Protein AF-A0A7S4PMC1-F1 (afdb_monomer_lite)

Structure (mmCIF, N/CA/C/O backbone):
data_AF-A0A7S4PMC1-F1
#
_entry.id   AF-A0A7S4PMC1-F1
#
loop_
_atom_site.group_PDB
_atom_site.id
_atom_site.type_symbol
_atom_site.label_atom_id
_atom_site.label_alt_id
_atom_site.label_comp_id
_atom_site.label_asym_id
_atom_site.label_entity_id
_atom_site.label_seq_id
_atom_site.pdbx_PDB_ins_code
_atom_site.Cartn_x
_atom_site.Cartn_y
_atom_site.Cartn_z
_atom_site.occupancy
_atom_site.B_iso_or_equiv
_atom_site.auth_seq_id
_atom_site.auth_comp_id
_atom_site.auth_asym_id
_atom_site.auth_atom_id
_atom_site.pdbx_PDB_model_num
ATOM 1 N N . GLY A 1 1 ? -31.464 25.489 -9.686 1.00 50.94 1 GLY A N 1
ATOM 2 C CA . GLY A 1 1 ? -31.123 24.902 -10.998 1.00 50.94 1 GLY A CA 1
ATOM 3 C C . GLY A 1 1 ? -29.625 24.894 -11.245 1.00 50.94 1 GLY A C 1
ATOM 4 O O . GLY A 1 1 ? -29.015 23.840 -11.166 1.00 50.94 1 GLY A O 1
ATOM 5 N N . GLN A 1 2 ? -29.020 26.066 -11.464 1.00 49.88 2 GLN A N 1
ATOM 6 C CA . GLN A 1 2 ? -27.651 26.201 -11.993 1.00 49.88 2 GLN A CA 1
ATOM 7 C C . GLN A 1 2 ? -26.502 25.795 -11.045 1.00 49.88 2 GLN A C 1
ATOM 9 O O . GLN A 1 2 ? -25.446 25.379 -11.514 1.00 49.88 2 GLN A O 1
ATOM 14 N N . SER A 1 3 ? -26.669 25.874 -9.720 1.00 58.41 3 SER A N 1
ATOM 15 C CA . SER A 1 3 ? -25.622 25.470 -8.760 1.00 58.41 3 SER A CA 1
ATOM 16 C C . SER A 1 3 ? -25.393 23.953 -8.721 1.00 58.41 3 SER A C 1
ATOM 18 O O . SER A 1 3 ? -24.264 23.499 -8.554 1.00 58.41 3 SER A O 1
ATOM 20 N N . ASN A 1 4 ? -26.451 23.165 -8.935 1.00 63.12 4 ASN A N 1
ATOM 21 C CA . ASN A 1 4 ? -26.390 21.703 -8.932 1.00 63.12 4 ASN A CA 1
ATOM 22 C C . ASN A 1 4 ? -25.740 21.158 -10.219 1.00 63.12 4 ASN A C 1
ATOM 24 O O . ASN A 1 4 ? -24.982 20.194 -10.173 1.00 63.12 4 ASN A O 1
ATOM 28 N N . GLU A 1 5 ? -25.960 21.810 -11.365 1.00 70.50 5 GLU A N 1
ATOM 29 C CA . GLU A 1 5 ? -25.292 21.451 -12.626 1.00 70.50 5 GLU A CA 1
ATOM 30 C C . GLU A 1 5 ? -23.799 21.781 -12.617 1.00 70.50 5 GLU A C 1
ATOM 32 O O . GLU A 1 5 ? -22.990 20.939 -13.005 1.00 70.50 5 GLU A O 1
ATOM 37 N N . LYS A 1 6 ? -23.408 22.948 -12.085 1.00 71.81 6 LYS A N 1
ATOM 38 C CA . LYS A 1 6 ? -21.988 23.298 -11.906 1.00 71.81 6 LYS A CA 1
ATOM 39 C C . LYS A 1 6 ? -21.274 22.325 -10.964 1.00 71.81 6 LYS A C 1
ATOM 41 O O . LYS A 1 6 ? -20.151 21.920 -11.247 1.00 71.81 6 LYS A O 1
ATOM 46 N N . GLY A 1 7 ? -21.938 21.888 -9.890 1.00 70.44 7 GLY A N 1
ATOM 47 C CA . GLY A 1 7 ? -21.408 20.864 -8.985 1.00 70.44 7 GLY A CA 1
ATOM 48 C C . GLY A 1 7 ? -21.233 19.494 -9.652 1.00 70.44 7 GLY A C 1
ATOM 49 O O . GLY A 1 7 ? -20.218 18.832 -9.438 1.00 70.44 7 GLY A O 1
ATOM 50 N N . LYS A 1 8 ? -22.183 19.077 -10.500 1.00 75.69 8 LYS A N 1
ATOM 51 C CA . LYS A 1 8 ? -22.068 17.841 -11.296 1.00 75.69 8 LYS A CA 1
ATOM 52 C C . LYS A 1 8 ? -20.938 17.925 -12.325 1.00 75.69 8 LYS A C 1
ATOM 54 O O . LYS A 1 8 ? -20.161 16.983 -12.437 1.00 75.69 8 LYS A O 1
ATOM 59 N N . MET A 1 9 ? -20.807 19.056 -13.016 1.00 80.88 9 MET A N 1
ATOM 60 C CA . MET A 1 9 ? -19.743 19.296 -13.995 1.00 80.88 9 MET A CA 1
ATOM 61 C C . MET A 1 9 ? -18.358 19.331 -13.338 1.00 80.88 9 MET A C 1
ATOM 63 O O . MET A 1 9 ? -17.429 18.712 -13.844 1.00 80.88 9 MET A O 1
ATOM 67 N N . PHE A 1 10 ? -18.222 19.978 -12.176 1.00 77.38 10 PHE A N 1
ATOM 68 C CA . PHE A 1 10 ? -16.971 19.986 -11.416 1.00 77.38 10 PHE A CA 1
ATOM 69 C C . PHE A 1 10 ? -16.575 18.581 -10.954 1.00 77.38 10 PHE A C 1
ATOM 71 O O . PHE A 1 10 ? -15.425 18.185 -11.123 1.00 77.38 10 PHE A O 1
ATOM 78 N N . LYS A 1 11 ? -17.530 17.792 -10.440 1.00 73.56 11 LYS A N 1
ATOM 79 C CA . LYS A 1 11 ? -17.282 16.386 -10.086 1.00 73.56 11 LYS A CA 1
ATOM 80 C C . LYS A 1 11 ? -16.853 15.559 -11.296 1.00 73.56 11 LYS A C 1
ATOM 82 O O . LYS A 1 11 ? -15.926 14.774 -11.161 1.00 73.56 11 LYS A O 1
ATOM 87 N N . ALA A 1 12 ? -17.483 15.752 -12.454 1.00 76.12 12 ALA A N 1
ATOM 88 C CA . ALA A 1 12 ? -17.119 15.058 -13.688 1.00 76.12 12 ALA A CA 1
ATOM 89 C C . ALA A 1 12 ? -15.715 15.444 -14.183 1.00 76.12 12 ALA A C 1
ATOM 91 O O . ALA A 1 12 ? -14.932 14.570 -14.536 1.00 76.12 12 ALA A O 1
ATOM 92 N N . LEU A 1 13 ? -15.359 16.731 -14.153 1.00 79.94 13 LEU A N 1
ATOM 93 C CA . LEU A 1 13 ? -14.017 17.195 -14.516 1.00 79.94 13 LEU A CA 1
ATOM 94 C C . LEU A 1 13 ? -12.952 16.675 -13.550 1.00 79.94 13 LEU A C 1
ATOM 96 O O . LEU A 1 13 ? -11.892 16.235 -13.991 1.00 79.94 13 LEU A O 1
ATOM 100 N N . LEU A 1 14 ? -13.243 16.690 -12.247 1.00 72.50 14 LEU A N 1
ATOM 101 C CA . LEU A 1 14 ? -12.344 16.153 -11.235 1.00 72.50 14 LEU A CA 1
ATOM 102 C C . LEU A 1 14 ? -12.155 14.649 -11.437 1.00 72.50 14 LEU A C 1
ATOM 104 O O . LEU A 1 14 ? -11.019 14.205 -11.508 1.00 72.50 14 LEU A O 1
ATOM 108 N N . LEU A 1 15 ? -13.239 13.892 -11.622 1.00 72.00 15 LEU A N 1
ATOM 109 C CA . LEU A 1 15 ? -13.203 12.465 -11.955 1.00 72.00 15 LEU A CA 1
ATOM 110 C C . LEU A 1 15 ? -12.360 12.191 -13.202 1.00 72.00 15 LEU A C 1
ATOM 112 O O . LEU A 1 15 ? -11.436 11.389 -13.130 1.00 72.00 15 LEU A O 1
ATOM 116 N N . ASN A 1 16 ? -12.621 12.897 -14.304 1.00 75.00 16 ASN A N 1
ATOM 117 C CA . ASN A 1 16 ? -11.886 12.729 -15.558 1.00 75.00 16 ASN A CA 1
ATOM 118 C C . ASN A 1 16 ? -10.397 13.039 -15.388 1.00 75.00 16 ASN A C 1
ATOM 120 O O . ASN A 1 16 ? -9.554 12.312 -15.903 1.00 75.00 16 ASN A O 1
ATOM 124 N N . LYS A 1 17 ? -10.056 14.092 -14.635 1.00 73.50 17 LYS A N 1
ATOM 125 C CA . LYS A 1 17 ? -8.658 14.430 -14.358 1.00 73.50 17 LYS A CA 1
ATOM 126 C C . LYS A 1 17 ? -8.001 13.384 -13.459 1.00 73.50 17 LYS A C 1
ATOM 128 O O . LYS A 1 17 ? -6.893 12.964 -13.754 1.00 73.50 17 LYS A O 1
ATOM 133 N N . CYS A 1 18 ? -8.683 12.922 -12.412 1.00 68.25 18 CYS A N 1
ATOM 134 C CA . CYS A 1 18 ? -8.171 11.874 -11.526 1.00 68.25 18 CYS A CA 1
ATOM 135 C C . CYS A 1 18 ? -7.976 10.548 -12.270 1.00 68.25 18 CYS A C 1
ATOM 137 O O . CYS A 1 18 ? -7.002 9.845 -12.023 1.00 68.25 18 CYS A O 1
ATOM 139 N N . GLN A 1 19 ? -8.879 10.228 -13.198 1.00 66.94 19 GLN A N 1
ATOM 140 C CA . GLN A 1 19 ? -8.776 9.053 -14.049 1.00 66.94 19 GLN A CA 1
ATOM 141 C C . GLN A 1 19 ? -7.613 9.174 -15.041 1.00 66.94 19 GLN A C 1
ATOM 143 O O . GLN A 1 19 ? -6.814 8.250 -15.130 1.00 66.94 19 GLN A O 1
ATOM 148 N N . ALA A 1 20 ? -7.446 10.323 -15.701 1.00 69.69 20 ALA A N 1
ATOM 149 C CA . ALA A 1 20 ? -6.312 10.563 -16.594 1.00 69.69 20 ALA A CA 1
ATOM 150 C C . ALA A 1 20 ? -4.960 10.499 -15.858 1.00 69.69 20 ALA A C 1
ATOM 152 O O . ALA A 1 20 ? -4.000 9.935 -16.375 1.00 69.69 20 ALA A O 1
ATOM 153 N N . GLU A 1 21 ? -4.875 11.035 -14.635 1.00 66.62 21 GLU A N 1
ATOM 154 C CA . GLU A 1 21 ? -3.666 10.922 -13.803 1.00 66.62 21 GLU A CA 1
ATOM 155 C C . GLU A 1 21 ? -3.412 9.470 -13.357 1.00 66.62 21 GLU A C 1
ATOM 157 O O . GLU A 1 21 ? -2.265 9.022 -13.330 1.00 66.62 21 GLU A O 1
ATOM 162 N N . PHE A 1 22 ? -4.463 8.700 -13.053 1.00 65.94 22 PHE A N 1
ATOM 163 C CA . PHE A 1 22 ? -4.342 7.271 -12.746 1.00 65.94 22 PHE A CA 1
ATOM 164 C C . PHE A 1 22 ? -3.846 6.464 -13.954 1.00 65.94 22 PHE A C 1
ATOM 166 O O . PHE A 1 22 ? -2.910 5.679 -13.824 1.00 65.94 22 PHE A O 1
ATOM 173 N N . GLU A 1 23 ? -4.414 6.695 -15.135 1.00 65.19 23 GLU A N 1
ATOM 174 C CA . GLU A 1 23 ? -3.973 6.066 -16.384 1.00 65.19 23 GLU A CA 1
ATOM 175 C C . GLU A 1 23 ? -2.534 6.485 -16.731 1.00 65.19 23 GLU A C 1
ATOM 177 O O . GLU A 1 23 ? -1.718 5.644 -17.095 1.00 65.19 23 GLU A O 1
ATOM 182 N N . SER A 1 24 ? -2.151 7.742 -16.480 1.00 61.44 24 SER A N 1
ATOM 183 C CA . SER A 1 24 ? -0.760 8.195 -16.622 1.00 61.44 24 SER A CA 1
ATOM 184 C C . SER A 1 24 ? 0.200 7.544 -15.616 1.00 61.44 24 SER A C 1
ATOM 186 O O . SER A 1 24 ? 1.377 7.386 -15.930 1.00 61.44 24 SER A O 1
ATOM 188 N N . THR A 1 25 ? -0.275 7.159 -14.429 1.00 57.47 25 THR A N 1
ATOM 189 C CA . THR A 1 25 ? 0.472 6.368 -13.421 1.00 57.47 25 THR A CA 1
ATOM 190 C C . THR A 1 25 ? 0.614 4.905 -13.873 1.00 57.47 25 THR A C 1
ATOM 192 O O . THR A 1 25 ? 1.393 4.133 -13.307 1.00 57.47 25 THR A O 1
ATOM 195 N N . SER A 1 26 ? -0.135 4.491 -14.902 1.00 60.84 26 SER A N 1
ATOM 196 C CA . SER A 1 26 ? 0.026 3.196 -15.562 1.00 60.84 26 SER A CA 1
ATOM 197 C C . SER A 1 26 ? 1.196 3.155 -16.542 1.00 60.84 26 SER A C 1
ATOM 199 O O . SER A 1 26 ? 1.680 2.061 -16.801 1.00 60.84 26 SER A O 1
ATOM 201 N N . ASN A 1 27 ? 1.677 4.303 -17.032 1.00 69.38 27 ASN A N 1
ATOM 202 C CA . ASN A 1 27 ? 2.761 4.377 -18.015 1.00 69.38 27 ASN A CA 1
ATOM 203 C C . ASN A 1 27 ? 4.123 4.197 -17.342 1.00 69.38 27 ASN A C 1
ATOM 205 O O . ASN A 1 27 ? 4.863 5.160 -17.131 1.00 69.38 27 ASN A O 1
ATOM 209 N N . ASN A 1 28 ? 4.435 2.958 -16.977 1.00 78.12 28 ASN A N 1
ATOM 210 C CA . ASN A 1 28 ? 5.770 2.582 -16.551 1.00 78.12 28 ASN A CA 1
ATOM 211 C C . ASN A 1 28 ? 6.742 2.846 -17.713 1.00 78.12 28 ASN A C 1
ATOM 213 O O . ASN A 1 28 ? 6.484 2.380 -18.824 1.00 78.12 28 ASN A O 1
ATOM 217 N N . PRO A 1 29 ? 7.841 3.593 -17.509 1.00 79.81 29 PRO A N 1
ATOM 218 C CA . PRO A 1 29 ? 8.816 3.831 -18.569 1.00 79.81 29 PRO A CA 1
ATOM 219 C C . PRO A 1 29 ? 9.383 2.519 -19.130 1.00 79.81 29 PRO A C 1
ATOM 221 O O . PRO A 1 29 ? 9.678 2.462 -20.316 1.00 79.81 29 PRO A O 1
ATOM 224 N N . LYS A 1 30 ? 9.413 1.447 -18.324 1.00 81.38 30 LYS A N 1
ATOM 225 C CA . LYS A 1 30 ? 9.842 0.098 -18.735 1.00 81.38 30 LYS A CA 1
ATOM 226 C C . LYS A 1 30 ? 8.914 -0.569 -19.753 1.00 81.38 30 LYS A C 1
ATOM 228 O O . LYS A 1 30 ? 9.341 -1.487 -20.441 1.00 81.38 30 LYS A O 1
ATOM 233 N N . ASP A 1 31 ? 7.673 -0.099 -19.865 1.00 80.69 31 ASP A N 1
ATOM 234 C CA . ASP A 1 31 ? 6.697 -0.615 -20.830 1.00 80.69 31 ASP A CA 1
ATOM 235 C C . ASP A 1 31 ? 6.797 0.127 -22.178 1.00 80.69 31 ASP A C 1
ATOM 237 O O . ASP A 1 31 ? 6.105 -0.221 -23.138 1.00 80.69 31 ASP A O 1
ATOM 241 N N . GLN A 1 32 ? 7.627 1.176 -22.271 1.00 82.25 32 GLN A N 1
ATOM 242 C CA . GLN A 1 32 ? 7.806 1.922 -23.512 1.00 82.25 32 GLN A CA 1
ATOM 243 C C . GLN A 1 32 ? 8.688 1.136 -24.493 1.00 82.25 32 GLN A C 1
ATOM 245 O O . GLN A 1 32 ? 9.703 0.565 -24.094 1.00 82.25 32 GLN A O 1
ATOM 250 N N . PRO A 1 33 ? 8.351 1.127 -25.796 1.00 83.81 33 PRO A N 1
ATOM 251 C CA . PRO A 1 33 ? 9.083 0.341 -26.789 1.00 83.81 33 PRO A CA 1
ATOM 252 C C . PRO A 1 33 ? 10.550 0.766 -26.935 1.00 83.81 33 PRO A C 1
ATOM 254 O O . PRO A 1 33 ? 11.380 -0.062 -27.287 1.00 83.81 33 PRO A O 1
ATOM 257 N N . ASN A 1 34 ? 10.864 2.029 -26.637 1.00 87.12 34 ASN A N 1
ATOM 258 C CA . ASN A 1 34 ? 12.215 2.586 -26.677 1.00 87.12 34 ASN A CA 1
ATOM 259 C C . ASN A 1 34 ? 13.002 2.395 -25.369 1.00 87.12 34 ASN A C 1
ATOM 261 O O . ASN A 1 34 ? 14.129 2.865 -25.293 1.00 87.12 34 ASN A O 1
ATOM 265 N N . TRP A 1 35 ? 12.448 1.745 -24.335 1.00 86.06 35 TRP A N 1
ATOM 266 C CA . TRP A 1 35 ? 13.134 1.576 -23.046 1.00 86.06 35 TRP A CA 1
ATOM 267 C C . TRP A 1 35 ? 14.510 0.920 -23.203 1.00 86.06 35 TRP A C 1
ATOM 269 O O . TRP A 1 35 ? 15.487 1.386 -22.630 1.00 86.06 35 TRP A O 1
ATOM 279 N N . ASN A 1 36 ? 14.588 -0.127 -24.029 1.00 88.50 36 ASN A N 1
ATOM 280 C CA . ASN A 1 36 ? 15.832 -0.857 -24.283 1.00 88.50 36 ASN A CA 1
ATOM 281 C C . ASN A 1 36 ? 16.823 -0.089 -25.176 1.00 88.50 36 ASN A C 1
ATOM 283 O O . ASN A 1 36 ? 17.961 -0.533 -25.310 1.00 88.50 36 ASN A O 1
ATOM 287 N N . ASP A 1 37 ? 16.394 1.016 -25.794 1.00 90.44 37 ASP A N 1
ATOM 288 C CA . ASP A 1 37 ? 17.240 1.871 -26.634 1.00 90.44 37 ASP A CA 1
ATOM 289 C C . ASP A 1 37 ? 17.919 2.995 -25.826 1.00 90.44 37 ASP A C 1
ATOM 291 O O . ASP A 1 37 ? 18.847 3.624 -26.330 1.00 90.44 37 ASP A O 1
ATOM 295 N N . LEU A 1 38 ? 17.453 3.254 -24.596 1.00 88.12 38 LEU A N 1
ATOM 296 C CA . LEU A 1 38 ? 18.026 4.233 -23.666 1.00 88.12 38 LEU A CA 1
ATOM 297 C C . LEU A 1 38 ? 19.307 3.694 -23.023 1.00 88.12 38 LEU A C 1
ATOM 299 O O . LEU A 1 38 ? 19.415 2.486 -22.776 1.00 88.12 38 LEU A O 1
ATOM 303 N N . ASP A 1 39 ? 20.244 4.583 -22.691 1.00 93.56 39 ASP A N 1
ATOM 304 C CA . ASP A 1 39 ? 21.405 4.196 -21.887 1.00 93.56 39 ASP A CA 1
ATOM 305 C C . ASP A 1 39 ? 21.034 3.926 -20.410 1.00 93.56 39 ASP A C 1
ATOM 307 O O . ASP A 1 39 ? 19.912 4.174 -19.964 1.00 93.56 39 ASP A O 1
ATOM 311 N N . GLU A 1 40 ? 21.960 3.336 -19.646 1.00 90.94 40 GLU A N 1
ATOM 312 C CA . GLU A 1 40 ? 21.702 2.937 -18.252 1.00 90.94 40 GLU A CA 1
ATOM 313 C C . GLU A 1 40 ? 21.372 4.144 -17.353 1.00 90.94 40 GLU A C 1
ATOM 315 O O . GLU A 1 40 ? 20.504 4.042 -16.487 1.00 90.94 40 GLU A O 1
ATOM 320 N N . GLU A 1 41 ? 21.990 5.304 -17.600 1.00 92.25 41 GLU A N 1
ATOM 321 C CA . GLU A 1 41 ? 21.756 6.532 -16.831 1.00 92.25 41 GLU A CA 1
ATOM 322 C C . GLU A 1 41 ? 20.362 7.112 -17.128 1.00 92.25 41 GLU A C 1
ATOM 324 O O . GLU A 1 41 ? 19.611 7.444 -16.206 1.00 92.25 41 GLU A O 1
ATOM 329 N N . GLU A 1 42 ? 19.964 7.149 -18.401 1.00 91.81 42 GLU A N 1
ATOM 330 C CA . GLU A 1 42 ? 18.637 7.575 -18.854 1.00 91.81 42 GLU A CA 1
ATOM 331 C C . GLU A 1 42 ? 17.526 6.656 -18.327 1.00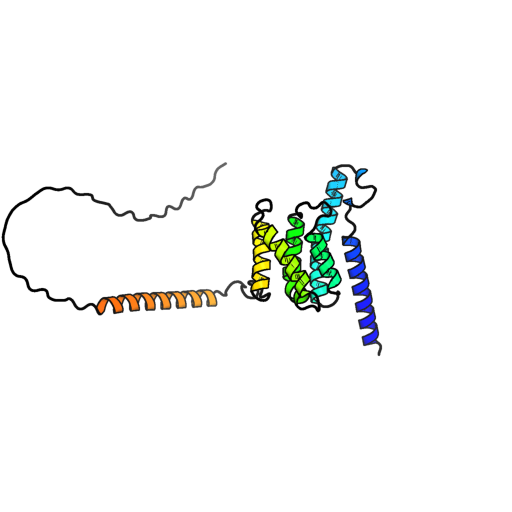 91.81 42 GLU A C 1
ATOM 333 O O . GLU A 1 42 ? 16.464 7.128 -17.899 1.00 91.81 42 GLU A O 1
ATOM 338 N N . GLN A 1 43 ? 17.761 5.340 -18.323 1.00 89.38 43 GLN A N 1
ATOM 339 C CA . GLN A 1 43 ? 16.838 4.362 -17.747 1.00 89.38 43 GLN A CA 1
ATOM 340 C C . GLN A 1 43 ? 16.659 4.596 -16.243 1.00 89.38 43 GLN A C 1
ATOM 342 O O . GLN A 1 43 ? 15.525 4.681 -15.752 1.00 89.38 43 GLN A O 1
ATOM 347 N N . GLU A 1 44 ? 17.759 4.729 -15.500 1.00 87.69 44 GLU A N 1
ATOM 348 C CA . GLU A 1 44 ? 17.716 4.986 -14.061 1.00 87.69 44 GLU A CA 1
ATOM 349 C C . GLU A 1 44 ? 16.999 6.300 -13.733 1.00 87.69 44 GLU A C 1
ATOM 351 O O . GLU A 1 44 ? 16.138 6.321 -12.842 1.00 87.69 44 GLU A O 1
ATOM 356 N N . GLU A 1 45 ? 17.280 7.377 -14.472 1.00 89.75 45 GLU A N 1
ATOM 357 C CA . GLU A 1 45 ? 16.625 8.670 -14.276 1.00 89.75 45 GLU A CA 1
ATOM 358 C C . GLU A 1 45 ? 15.118 8.587 -14.568 1.00 89.75 45 GLU A C 1
ATOM 360 O O . GLU A 1 45 ? 14.297 9.041 -13.758 1.00 89.75 45 GLU A O 1
ATOM 365 N N . ALA A 1 46 ? 14.725 7.965 -15.683 1.00 87.62 46 ALA A N 1
ATOM 366 C CA . ALA A 1 46 ? 13.321 7.806 -16.051 1.00 87.62 46 ALA A CA 1
ATOM 367 C C . ALA A 1 46 ? 12.547 6.971 -15.015 1.00 87.62 46 ALA A C 1
ATOM 369 O O . ALA A 1 46 ? 11.454 7.368 -14.587 1.00 87.62 46 ALA A O 1
ATOM 370 N N . ASP A 1 47 ? 13.118 5.851 -14.561 1.00 85.31 47 ASP A N 1
ATOM 371 C CA . ASP A 1 47 ? 12.522 4.997 -13.529 1.00 85.31 47 ASP A CA 1
ATOM 372 C C . ASP A 1 47 ? 12.448 5.714 -12.174 1.00 85.31 47 ASP A C 1
ATOM 374 O O . ASP A 1 47 ? 11.444 5.609 -11.462 1.00 85.31 47 ASP A O 1
ATOM 378 N N . PHE A 1 48 ? 13.469 6.494 -11.813 1.00 86.50 48 PHE A N 1
ATOM 379 C CA . PHE A 1 48 ? 13.463 7.302 -10.595 1.00 86.50 48 PHE A CA 1
ATOM 380 C C . PHE A 1 48 ? 12.369 8.377 -10.625 1.00 86.50 48 PHE A C 1
ATOM 382 O O . PHE A 1 48 ? 11.587 8.506 -9.674 1.00 86.50 48 PHE A O 1
ATOM 389 N N . LEU A 1 49 ? 12.269 9.139 -11.718 1.00 86.69 49 LEU A N 1
ATOM 390 C CA . LEU A 1 49 ? 11.259 10.187 -11.880 1.00 86.69 49 LEU A CA 1
ATOM 391 C C . LEU A 1 49 ? 9.840 9.616 -11.870 1.00 86.69 49 LEU A C 1
ATOM 393 O O . LEU A 1 49 ? 8.952 10.188 -11.223 1.00 86.69 49 LEU A O 1
ATOM 397 N N . TYR A 1 50 ? 9.640 8.483 -12.544 1.00 84.75 50 TYR A N 1
ATOM 398 C CA . TYR A 1 50 ? 8.379 7.752 -12.540 1.00 84.75 50 TYR A CA 1
ATOM 399 C C . TYR A 1 50 ? 8.007 7.288 -11.127 1.00 84.75 50 TYR A C 1
ATOM 401 O O . TYR A 1 50 ? 6.926 7.631 -10.636 1.00 84.75 50 TYR A O 1
ATOM 409 N N . ARG A 1 51 ? 8.915 6.599 -10.422 1.00 82.38 51 ARG A N 1
ATOM 410 C CA . ARG A 1 51 ? 8.679 6.123 -9.048 1.00 82.38 51 ARG A CA 1
ATOM 411 C C . ARG A 1 51 ? 8.362 7.272 -8.095 1.00 82.38 51 ARG A C 1
ATOM 413 O O . ARG A 1 51 ? 7.371 7.212 -7.365 1.00 82.38 51 ARG A O 1
ATOM 420 N N . ARG A 1 52 ? 9.135 8.362 -8.153 1.00 84.69 52 ARG A N 1
ATOM 421 C CA . ARG A 1 52 ? 8.915 9.556 -7.321 1.00 84.69 52 ARG A CA 1
ATOM 422 C C . ARG A 1 52 ? 7.525 10.160 -7.533 1.00 84.69 52 ARG A C 1
ATOM 424 O O . ARG A 1 52 ? 6.883 10.562 -6.563 1.00 84.69 52 ARG A O 1
ATOM 431 N N . ARG A 1 53 ? 7.050 10.213 -8.782 1.00 84.00 53 ARG A N 1
ATOM 432 C CA . ARG A 1 53 ? 5.701 10.697 -9.112 1.00 84.00 53 ARG A CA 1
ATOM 433 C C . ARG A 1 53 ? 4.625 9.736 -8.606 1.00 84.00 53 ARG A C 1
ATOM 435 O O . ARG A 1 53 ? 3.682 10.178 -7.951 1.00 84.00 53 ARG A O 1
ATOM 442 N N . ASN A 1 54 ? 4.793 8.438 -8.851 1.00 82.56 54 ASN A N 1
ATOM 443 C CA . ASN A 1 54 ? 3.803 7.414 -8.516 1.00 82.56 54 ASN A CA 1
ATOM 444 C C . ASN A 1 54 ? 3.465 7.356 -7.024 1.00 82.56 54 ASN A C 1
ATOM 446 O O . ASN A 1 54 ? 2.295 7.191 -6.679 1.00 82.56 54 ASN A O 1
ATOM 450 N N . VAL A 1 55 ? 4.452 7.545 -6.141 1.00 86.19 55 VAL A N 1
ATOM 451 C CA . VAL A 1 55 ? 4.225 7.595 -4.685 1.00 86.19 55 VAL A CA 1
ATOM 452 C C . VAL A 1 55 ? 3.184 8.663 -4.331 1.00 86.19 55 VAL A C 1
ATOM 454 O O . VAL A 1 55 ? 2.225 8.388 -3.607 1.00 86.19 55 VAL A O 1
ATOM 457 N N . GLY A 1 56 ? 3.361 9.881 -4.856 1.00 86.25 56 GLY A N 1
ATOM 458 C CA . GLY A 1 56 ? 2.457 11.003 -4.608 1.00 86.25 56 GLY A CA 1
ATOM 459 C C . GLY A 1 56 ? 1.084 10.791 -5.239 1.00 86.25 56 GLY A C 1
ATOM 460 O O . GLY A 1 56 ? 0.065 11.041 -4.593 1.00 86.25 56 GLY A O 1
ATOM 461 N N . THR A 1 57 ? 1.045 10.267 -6.466 1.00 85.75 57 THR A N 1
ATOM 462 C CA . THR A 1 57 ? -0.219 10.011 -7.160 1.00 85.75 57 THR A CA 1
ATOM 463 C C . THR A 1 57 ? -1.066 8.971 -6.436 1.00 85.75 57 THR A C 1
ATOM 465 O O . THR A 1 57 ? -2.253 9.201 -6.218 1.00 85.75 57 THR A O 1
ATOM 468 N N . ILE A 1 58 ? -0.481 7.857 -5.990 1.00 88.38 58 ILE A N 1
ATOM 469 C CA . ILE A 1 58 ? -1.233 6.810 -5.282 1.00 88.38 58 ILE A CA 1
ATOM 470 C C . ILE A 1 58 ? -1.751 7.318 -3.931 1.00 88.38 58 ILE A C 1
ATOM 472 O O . ILE A 1 58 ? -2.906 7.060 -3.585 1.00 88.38 58 ILE A O 1
ATOM 476 N N . ALA A 1 59 ? -0.947 8.093 -3.197 1.00 88.06 59 ALA A N 1
ATOM 477 C CA . ALA A 1 59 ? -1.406 8.739 -1.968 1.00 88.06 59 ALA A CA 1
ATOM 478 C C . ALA A 1 59 ? -2.605 9.669 -2.234 1.00 88.06 59 ALA A C 1
ATOM 480 O O . ALA A 1 59 ? -3.615 9.608 -1.530 1.00 88.06 59 ALA A O 1
ATOM 481 N N . PHE A 1 60 ? -2.535 10.474 -3.298 1.00 88.00 60 PHE A N 1
ATOM 482 C CA . PHE A 1 60 ? -3.618 11.370 -3.695 1.00 88.00 60 PHE A CA 1
ATOM 483 C C . PHE A 1 60 ? -4.893 10.616 -4.101 1.00 88.00 60 PHE A C 1
ATOM 485 O O . PHE A 1 60 ? -5.984 10.970 -3.655 1.00 88.00 60 PHE A O 1
ATOM 492 N N . ILE A 1 61 ? -4.773 9.532 -4.873 1.00 88.25 61 ILE A N 1
ATOM 493 C CA . ILE A 1 61 ? -5.897 8.652 -5.236 1.00 88.25 61 ILE A CA 1
ATOM 494 C C . ILE A 1 61 ? -6.572 8.089 -3.976 1.00 88.25 61 ILE A C 1
ATOM 496 O O . ILE A 1 61 ? -7.803 8.090 -3.886 1.00 88.25 61 ILE A O 1
ATOM 500 N N . GLY A 1 62 ? -5.788 7.653 -2.985 1.00 92.31 62 GLY A N 1
ATOM 501 C CA . GLY A 1 62 ? -6.308 7.193 -1.695 1.00 92.31 62 GLY A CA 1
ATOM 502 C C . GLY A 1 62 ? -7.166 8.250 -0.994 1.00 92.31 62 GLY A C 1
ATOM 503 O O . GLY A 1 62 ? -8.282 7.956 -0.553 1.00 92.31 62 GLY A O 1
ATOM 504 N N . GLU A 1 63 ? -6.690 9.497 -0.953 1.00 92.19 63 GLU A N 1
ATOM 505 C CA . GLU A 1 63 ? -7.437 10.622 -0.375 1.00 92.19 63 GLU A CA 1
ATOM 506 C C . GLU A 1 63 ? -8.714 10.943 -1.167 1.00 92.19 63 GLU A C 1
ATOM 508 O O . GLU A 1 63 ? -9.785 11.125 -0.584 1.00 92.19 63 GLU A O 1
ATOM 513 N N . LEU A 1 64 ? -8.663 10.933 -2.500 1.00 88.81 64 LEU A N 1
ATOM 514 C CA . LEU A 1 64 ? -9.840 11.164 -3.345 1.00 88.81 64 LEU A CA 1
ATOM 515 C C . LEU A 1 64 ? -10.921 10.097 -3.144 1.00 88.81 64 LEU A C 1
ATOM 517 O O . LEU A 1 64 ? -12.110 10.411 -3.002 1.00 88.81 64 LEU A O 1
ATOM 521 N N . PHE A 1 65 ? -10.526 8.825 -3.083 1.00 90.19 65 PHE A N 1
ATOM 522 C CA . PHE A 1 65 ? -11.453 7.738 -2.783 1.00 90.19 65 PHE A CA 1
ATOM 523 C C . PHE A 1 65 ? -12.052 7.886 -1.381 1.00 90.19 65 PHE A C 1
ATOM 525 O O . PHE A 1 65 ? -13.267 7.730 -1.205 1.00 90.19 65 PHE A O 1
ATOM 532 N N . LYS A 1 66 ? -11.250 8.287 -0.388 1.00 90.06 66 LYS A N 1
ATOM 533 C CA . LYS A 1 66 ? -11.733 8.603 0.962 1.00 90.06 66 LYS A CA 1
ATOM 534 C C . LYS A 1 66 ? -12.793 9.711 0.956 1.00 90.06 66 LYS A C 1
ATOM 536 O O . LYS A 1 66 ? -13.800 9.559 1.648 1.00 90.06 66 LYS A O 1
ATOM 541 N N . GLN A 1 67 ? -12.676 10.712 0.082 1.00 88.00 67 GLN A N 1
ATOM 542 C CA . GLN A 1 67 ? -13.707 11.745 -0.137 1.00 88.00 67 GLN A CA 1
ATOM 543 C C . GLN A 1 67 ? -14.914 11.282 -0.981 1.00 88.00 67 GLN A C 1
ATOM 545 O O . GLN A 1 67 ? -15.884 12.018 -1.142 1.00 88.00 67 GLN A O 1
ATOM 550 N N . GLY A 1 68 ? -14.903 10.050 -1.504 1.00 84.94 68 GLY A N 1
ATOM 551 C CA . GLY A 1 68 ? -16.000 9.497 -2.314 1.00 84.94 68 GLY A CA 1
ATOM 552 C C . GLY A 1 68 ? -16.005 10.008 -3.753 1.00 84.94 68 GLY A C 1
ATOM 553 O O . GLY A 1 68 ? -17.041 9.980 -4.412 1.00 84.94 68 GLY A O 1
ATOM 554 N N . LEU A 1 69 ? -14.854 10.492 -4.218 1.00 83.12 69 LEU A N 1
ATOM 555 C CA . LEU A 1 69 ? -14.665 11.027 -5.563 1.00 83.12 69 LEU A CA 1
ATOM 556 C C . LEU A 1 69 ? -14.168 9.978 -6.552 1.00 83.12 69 LEU A C 1
ATOM 558 O O . LEU A 1 69 ? -14.091 10.274 -7.732 1.00 83.12 69 LEU A O 1
ATOM 562 N N . LEU A 1 70 ? -13.832 8.774 -6.091 1.00 84.12 70 LEU A N 1
ATOM 563 C CA . LEU A 1 70 ? -13.414 7.659 -6.932 1.00 84.12 70 LEU A CA 1
ATOM 564 C C . LEU A 1 70 ? -14.234 6.418 -6.601 1.00 84.12 70 LEU A C 1
ATOM 566 O O . LEU A 1 70 ? -14.717 6.246 -5.480 1.00 84.12 70 LEU A O 1
ATOM 570 N N . VAL A 1 71 ? -14.370 5.543 -7.592 1.00 86.88 71 VAL A N 1
ATOM 571 C CA . VAL A 1 71 ? -14.990 4.228 -7.425 1.00 86.88 71 VAL A CA 1
ATOM 572 C C . VAL A 1 71 ? -13.987 3.233 -6.844 1.00 86.88 71 VAL A C 1
ATOM 574 O O . VAL A 1 71 ? -12.780 3.335 -7.058 1.00 86.88 71 VAL A O 1
ATOM 577 N N . VAL A 1 72 ? -14.491 2.231 -6.121 1.00 91.75 72 VAL A N 1
ATOM 578 C CA . VAL A 1 72 ? -13.649 1.251 -5.416 1.00 91.75 72 VAL A CA 1
ATOM 579 C C . VAL A 1 72 ? -12.758 0.425 -6.357 1.00 91.75 72 VAL A C 1
ATOM 581 O O . VAL A 1 72 ? -11.681 -0.012 -5.958 1.00 91.75 72 VAL A O 1
ATOM 584 N N . SER A 1 73 ? -13.162 0.235 -7.619 1.00 89.81 73 SER A N 1
ATOM 585 C CA . SER A 1 73 ? -12.376 -0.510 -8.613 1.00 89.81 73 SER A CA 1
ATOM 586 C C . SER A 1 73 ? -11.006 0.115 -8.882 1.00 89.81 73 SER A C 1
ATOM 588 O O . SER A 1 73 ? -10.052 -0.630 -9.085 1.00 89.81 73 SER A O 1
ATOM 590 N N . VAL A 1 74 ? -10.888 1.446 -8.811 1.00 88.56 74 VAL A N 1
ATOM 591 C CA . VAL A 1 74 ? -9.610 2.156 -8.996 1.00 88.56 74 VAL A CA 1
ATOM 592 C C . VAL A 1 74 ? -8.626 1.778 -7.889 1.00 88.56 74 VAL A C 1
ATOM 594 O O . VAL A 1 74 ? -7.492 1.402 -8.170 1.00 88.56 74 VAL A O 1
ATOM 597 N N . ILE A 1 75 ? -9.078 1.779 -6.630 1.00 92.38 75 ILE A N 1
ATOM 598 C CA . ILE A 1 75 ? -8.233 1.408 -5.485 1.00 92.38 75 ILE A CA 1
ATOM 599 C C . ILE A 1 75 ? -7.830 -0.062 -5.543 1.00 92.38 75 ILE A C 1
ATOM 601 O O . ILE A 1 75 ? -6.671 -0.383 -5.290 1.00 92.38 75 ILE A O 1
ATOM 605 N N . HIS A 1 76 ? -8.751 -0.958 -5.913 1.00 93.69 76 HIS A N 1
ATOM 606 C CA . HIS A 1 76 ? -8.405 -2.366 -6.137 1.00 93.69 76 HIS A CA 1
ATOM 607 C C . HIS A 1 76 ? -7.305 -2.509 -7.199 1.00 93.69 76 HIS A C 1
ATOM 609 O O . HIS A 1 76 ? -6.381 -3.291 -6.997 1.00 93.69 76 HIS A O 1
ATOM 615 N N . GLY A 1 77 ? -7.360 -1.722 -8.279 1.00 90.38 77 GLY A N 1
ATOM 616 C CA . GLY A 1 77 ? -6.306 -1.666 -9.296 1.00 90.38 77 GLY A CA 1
ATOM 617 C C . GLY A 1 77 ? -4.950 -1.240 -8.727 1.00 90.38 77 GLY A C 1
ATOM 618 O O . GLY A 1 77 ? -3.956 -1.930 -8.951 1.00 90.38 77 GLY A O 1
ATOM 619 N N . CYS A 1 78 ? -4.911 -0.168 -7.925 1.00 90.75 78 CYS A N 1
ATOM 620 C CA . CYS A 1 78 ? -3.689 0.258 -7.231 1.00 90.75 78 CYS A CA 1
ATOM 621 C C . CYS A 1 78 ? -3.116 -0.855 -6.342 1.00 90.75 78 CYS A C 1
ATOM 623 O O . CYS A 1 78 ? -1.928 -1.147 -6.415 1.00 90.75 78 CYS A O 1
ATOM 625 N N . VAL A 1 79 ? -3.953 -1.493 -5.516 1.00 93.81 79 VAL A N 1
ATOM 626 C CA . VAL A 1 79 ? -3.506 -2.542 -4.584 1.00 93.81 79 VAL A CA 1
ATOM 627 C C . VAL A 1 79 ? -2.928 -3.741 -5.335 1.00 93.81 79 VAL A C 1
ATOM 629 O O . VAL A 1 79 ? -1.872 -4.242 -4.962 1.00 93.81 79 VAL A O 1
ATOM 632 N N . VAL A 1 80 ? -3.582 -4.182 -6.413 1.00 91.12 80 VAL A N 1
ATOM 633 C CA . VAL A 1 80 ? -3.088 -5.296 -7.236 1.00 91.12 80 VAL A CA 1
ATOM 634 C C . VAL A 1 80 ? -1.749 -4.951 -7.887 1.00 91.12 80 VAL A C 1
ATOM 636 O O . VAL A 1 80 ? -0.844 -5.781 -7.835 1.00 91.12 80 VAL A O 1
ATOM 639 N N . LYS A 1 81 ? -1.607 -3.737 -8.434 1.00 87.12 81 LYS A N 1
ATOM 640 C CA . LYS A 1 81 ? -0.361 -3.269 -9.061 1.00 87.12 81 LYS A CA 1
ATOM 641 C C . LYS A 1 81 ? 0.811 -3.216 -8.074 1.00 87.12 81 LYS A C 1
ATOM 643 O O . LYS A 1 81 ? 1.931 -3.520 -8.452 1.00 87.12 81 LYS A O 1
ATOM 648 N N . LEU A 1 82 ? 0.555 -2.858 -6.815 1.00 90.69 82 LEU A N 1
ATOM 649 C CA . LEU A 1 82 ? 1.593 -2.786 -5.779 1.00 90.69 82 LEU A CA 1
ATOM 650 C C . LEU A 1 82 ? 1.940 -4.157 -5.175 1.00 90.69 82 LEU A C 1
ATOM 652 O O . LEU A 1 82 ? 3.046 -4.347 -4.680 1.00 90.69 82 LEU A O 1
ATOM 656 N N . LEU A 1 83 ? 1.002 -5.112 -5.186 1.00 90.38 83 LEU A N 1
ATOM 657 C CA . LEU A 1 83 ? 1.207 -6.458 -4.632 1.00 90.38 83 LEU A CA 1
ATOM 658 C C . LEU A 1 83 ? 1.809 -7.457 -5.621 1.00 90.38 83 LEU A C 1
ATOM 660 O O . LEU A 1 83 ? 2.322 -8.487 -5.185 1.00 90.38 83 LEU A O 1
ATOM 664 N N . LYS A 1 84 ? 1.688 -7.222 -6.929 1.00 77.25 84 LYS A N 1
ATOM 665 C CA . LYS A 1 84 ? 2.103 -8.179 -7.958 1.00 77.25 84 LYS A CA 1
ATOM 666 C C . LYS A 1 84 ? 3.040 -7.521 -8.956 1.00 77.25 84 LYS A C 1
ATOM 668 O O . LYS A 1 84 ? 2.675 -6.519 -9.562 1.00 77.25 84 LYS A O 1
ATOM 673 N N . LYS A 1 85 ? 4.186 -8.155 -9.198 1.00 68.31 85 LYS A N 1
ATOM 674 C CA . LYS A 1 85 ? 4.948 -7.959 -10.431 1.00 68.31 85 LYS A CA 1
ATOM 675 C C . LYS A 1 85 ? 4.548 -9.015 -11.457 1.00 68.31 85 LYS A C 1
ATOM 677 O O . LYS A 1 85 ? 4.209 -10.142 -11.095 1.00 68.31 85 LYS A O 1
ATOM 682 N N . GLU A 1 86 ? 4.548 -8.630 -12.729 1.00 60.03 86 GLU A N 1
ATOM 683 C CA . GLU A 1 86 ? 4.101 -9.479 -13.844 1.00 60.03 86 GLU A CA 1
ATOM 684 C C . GLU A 1 86 ? 4.984 -10.720 -14.046 1.00 60.03 86 GLU A C 1
ATOM 686 O O . GLU A 1 86 ? 4.514 -11.741 -14.542 1.00 60.03 86 GLU A O 1
ATOM 691 N N . ASP A 1 87 ? 6.233 -10.666 -13.585 1.00 67.56 87 ASP A N 1
ATOM 692 C CA . ASP A 1 87 ? 7.231 -11.735 -13.669 1.00 67.56 87 ASP A CA 1
ATOM 693 C C . ASP A 1 87 ? 7.181 -12.739 -12.497 1.00 67.56 87 ASP A C 1
ATOM 695 O O . ASP A 1 87 ? 7.973 -13.681 -12.446 1.00 67.56 87 ASP A O 1
ATOM 699 N N . GLY A 1 88 ? 6.260 -12.560 -11.541 1.00 68.12 88 GLY A N 1
ATOM 700 C CA . GLY A 1 88 ? 6.153 -13.413 -10.352 1.00 68.12 88 GLY A CA 1
ATOM 701 C C . GLY A 1 88 ? 7.263 -13.195 -9.317 1.00 68.12 88 GLY A C 1
ATOM 702 O O . GLY A 1 88 ? 7.376 -13.981 -8.372 1.00 68.12 88 GLY A O 1
ATOM 703 N N . THR A 1 89 ? 8.073 -12.142 -9.466 1.00 80.00 89 THR A N 1
ATOM 704 C CA . THR A 1 89 ? 9.101 -11.772 -8.487 1.00 80.00 89 THR A CA 1
ATOM 705 C C . THR A 1 89 ? 8.512 -11.020 -7.290 1.00 80.00 89 THR A C 1
ATOM 707 O O . THR A 1 89 ? 7.349 -10.607 -7.278 1.00 80.00 89 THR A O 1
ATOM 710 N N . LEU A 1 90 ? 9.326 -10.857 -6.240 1.00 84.75 90 LEU A N 1
ATOM 711 C CA . LEU A 1 90 ? 8.937 -10.095 -5.056 1.00 84.75 90 LEU A CA 1
ATOM 712 C C . LEU A 1 90 ? 8.647 -8.624 -5.422 1.00 84.75 90 LEU A C 1
ATOM 714 O O . LEU A 1 90 ? 9.433 -8.008 -6.157 1.00 84.75 90 LEU A O 1
ATOM 718 N N . PRO A 1 91 ? 7.558 -8.034 -4.887 1.00 87.19 91 PRO A N 1
ATOM 719 C CA . PRO A 1 91 ? 7.296 -6.607 -5.030 1.00 87.19 91 PRO A CA 1
ATOM 720 C C . PRO A 1 91 ? 8.474 -5.770 -4.531 1.00 87.19 91 PRO A C 1
ATOM 722 O O . PRO A 1 91 ? 9.177 -6.175 -3.602 1.00 87.19 91 PRO A O 1
ATOM 725 N N . ALA A 1 92 ? 8.682 -4.601 -5.139 1.00 88.50 92 ALA A N 1
ATOM 726 C CA . ALA A 1 92 ? 9.696 -3.678 -4.648 1.00 88.50 92 ALA A CA 1
ATOM 727 C C . ALA A 1 92 ? 9.302 -3.176 -3.250 1.00 88.50 92 ALA A C 1
ATOM 729 O O . ALA A 1 92 ? 8.119 -2.982 -2.956 1.00 88.50 92 ALA A O 1
ATOM 730 N N . GLU A 1 93 ? 10.281 -2.963 -2.375 1.00 91.81 93 GLU A N 1
ATOM 731 C CA . GLU A 1 93 ? 10.015 -2.504 -1.009 1.00 91.81 93 GLU A CA 1
ATOM 732 C C . GLU A 1 93 ? 9.326 -1.136 -0.983 1.00 91.81 93 GLU A C 1
ATOM 734 O O . GLU A 1 93 ? 8.464 -0.886 -0.141 1.00 91.81 93 GLU A O 1
ATOM 739 N N . GLU A 1 94 ? 9.642 -0.280 -1.952 1.00 89.56 94 GLU A N 1
ATOM 740 C CA . GLU A 1 94 ? 9.011 1.020 -2.143 1.00 89.56 94 GLU A CA 1
ATOM 741 C C . GLU A 1 94 ? 7.525 0.885 -2.502 1.00 89.56 94 GLU A C 1
ATOM 743 O O . GLU A 1 94 ? 6.697 1.640 -1.988 1.00 89.56 94 GLU A O 1
ATOM 748 N N . ASP A 1 95 ? 7.162 -0.102 -3.326 1.00 90.69 95 ASP A N 1
ATOM 749 C CA . ASP A 1 95 ? 5.765 -0.376 -3.685 1.00 90.69 95 ASP A CA 1
ATOM 750 C C . ASP A 1 95 ? 4.981 -0.883 -2.469 1.00 90.69 95 ASP A C 1
ATOM 752 O O . ASP A 1 95 ? 3.856 -0.441 -2.212 1.00 90.69 95 ASP A O 1
ATOM 756 N N . LEU A 1 96 ? 5.596 -1.755 -1.664 1.00 94.88 96 LEU A N 1
ATOM 757 C CA . LEU A 1 96 ? 5.027 -2.196 -0.389 1.00 94.88 96 LEU A CA 1
ATOM 758 C C . LEU A 1 96 ? 4.856 -1.022 0.577 1.00 94.88 96 LEU A C 1
ATOM 760 O O . LEU A 1 96 ? 3.868 -0.967 1.320 1.00 94.88 96 LEU A O 1
ATOM 764 N N . GLU A 1 97 ? 5.772 -0.052 0.545 1.00 94.88 97 GLU A N 1
ATOM 765 C CA . GLU A 1 97 ? 5.645 1.146 1.356 1.00 94.88 97 GLU A CA 1
ATOM 766 C C . GLU A 1 97 ? 4.454 2.013 0.946 1.00 94.88 97 GLU A C 1
ATOM 768 O O . GLU A 1 97 ? 3.646 2.421 1.791 1.00 94.88 97 GLU A O 1
ATOM 773 N N . VAL A 1 98 ? 4.293 2.233 -0.356 1.00 93.62 98 VAL A N 1
ATOM 774 C CA . VAL A 1 98 ? 3.137 2.941 -0.913 1.00 93.62 98 VAL A CA 1
ATOM 775 C C . VAL A 1 98 ? 1.833 2.203 -0.603 1.00 93.62 98 VAL A C 1
ATOM 777 O O . VAL A 1 98 ? 0.853 2.844 -0.212 1.00 93.62 98 VAL A O 1
ATOM 780 N N . LEU A 1 99 ? 1.818 0.871 -0.702 1.00 95.88 99 LEU A N 1
ATOM 781 C CA . LEU A 1 99 ? 0.657 0.041 -0.377 1.00 95.88 99 LEU A CA 1
ATOM 782 C C . LEU A 1 99 ? 0.211 0.236 1.073 1.00 95.88 99 LEU A C 1
ATOM 784 O O . LEU A 1 99 ? -0.976 0.455 1.331 1.00 95.88 99 LEU A O 1
ATOM 788 N N . CYS A 1 100 ? 1.150 0.182 2.019 1.00 96.56 100 CYS A N 1
ATOM 789 C CA . CYS A 1 100 ? 0.832 0.346 3.435 1.00 96.56 100 CYS A CA 1
ATOM 790 C C . CYS A 1 100 ? 0.238 1.732 3.720 1.00 96.56 100 CYS A C 1
ATOM 792 O O . CYS A 1 100 ? -0.746 1.846 4.456 1.00 96.56 100 CYS A O 1
ATOM 794 N N . ARG A 1 101 ? 0.776 2.789 3.093 1.00 94.50 101 ARG A N 1
ATOM 795 C CA . ARG A 1 101 ? 0.227 4.150 3.213 1.00 94.50 101 ARG A CA 1
ATOM 796 C C . ARG A 1 101 ? -1.173 4.258 2.606 1.00 94.50 101 ARG A C 1
ATOM 798 O O . ARG A 1 101 ? -2.070 4.793 3.254 1.00 94.50 101 ARG A O 1
ATOM 805 N N . LEU A 1 102 ? -1.389 3.698 1.414 1.00 95.69 102 LEU A N 1
ATOM 806 C CA . LEU A 1 102 ? -2.698 3.678 0.752 1.00 95.69 102 LEU A CA 1
ATOM 807 C C . LEU A 1 102 ? -3.761 3.005 1.633 1.00 95.69 102 LEU A C 1
ATOM 809 O O . LEU A 1 102 ? -4.827 3.575 1.881 1.00 95.69 102 LEU A O 1
ATOM 813 N N . LEU A 1 103 ? -3.460 1.809 2.147 1.00 96.25 103 LEU A N 1
ATOM 814 C CA . LEU A 1 103 ? -4.371 1.060 3.014 1.00 96.25 103 LEU A CA 1
ATOM 815 C C . LEU A 1 103 ? -4.579 1.742 4.370 1.00 96.25 103 LEU A C 1
ATOM 817 O O . LEU A 1 103 ? -5.680 1.676 4.910 1.00 96.25 103 LEU A O 1
ATOM 821 N N . THR A 1 104 ? -3.587 2.464 4.890 1.00 95.19 104 THR A N 1
ATOM 822 C CA . THR A 1 104 ? -3.766 3.305 6.084 1.00 95.19 104 THR A CA 1
ATOM 823 C C . THR A 1 104 ? -4.773 4.432 5.831 1.00 95.19 104 THR A C 1
ATOM 825 O O . THR A 1 104 ? -5.632 4.701 6.670 1.00 95.19 104 THR A O 1
ATOM 828 N N . THR A 1 105 ? -4.719 5.076 4.661 1.00 94.62 105 THR A N 1
ATOM 829 C CA . THR A 1 105 ? -5.627 6.178 4.311 1.00 94.62 105 THR A CA 1
ATOM 830 C C . THR A 1 105 ? -7.058 5.706 4.073 1.00 94.62 105 THR A C 1
ATOM 832 O O . THR A 1 105 ? -8.002 6.330 4.572 1.00 94.62 105 THR A O 1
ATOM 835 N N . CYS A 1 106 ? -7.245 4.641 3.287 1.00 94.94 106 CYS A N 1
ATOM 836 C CA . CYS A 1 106 ? -8.570 4.268 2.796 1.00 94.94 106 CYS A CA 1
ATOM 837 C C . CYS A 1 106 ? -9.002 2.820 3.048 1.00 94.94 106 CYS A C 1
ATOM 839 O O . CYS A 1 106 ? -10.081 2.442 2.588 1.00 94.94 106 CYS A O 1
ATOM 841 N N . GLY A 1 107 ? -8.222 2.030 3.790 1.00 95.31 107 GLY A N 1
ATOM 842 C CA . GLY A 1 107 ? -8.440 0.601 4.043 1.00 95.31 107 GLY A CA 1
ATOM 843 C C . GLY A 1 107 ? -9.816 0.252 4.619 1.00 95.31 107 GLY A C 1
ATOM 844 O O . GLY A 1 107 ? -10.494 -0.649 4.125 1.00 95.31 107 GLY A O 1
ATOM 845 N N . LYS A 1 108 ? -10.303 1.048 5.575 1.00 95.31 108 LYS A N 1
ATOM 846 C CA . LYS A 1 108 ? -11.661 0.892 6.116 1.00 95.31 108 LYS A CA 1
ATOM 847 C C . LYS A 1 108 ? -12.733 1.010 5.032 1.00 95.31 108 LYS A C 1
ATOM 849 O O . LYS A 1 108 ? -13.615 0.166 4.910 1.00 95.31 108 LYS A O 1
ATOM 854 N N . LYS A 1 109 ? -12.621 2.050 4.205 1.00 95.19 109 LYS A N 1
ATOM 855 C CA . LYS A 1 109 ? -13.625 2.392 3.194 1.00 95.19 109 LYS A CA 1
ATOM 856 C C . LYS A 1 109 ? -13.656 1.389 2.039 1.00 95.19 109 LYS A C 1
ATOM 858 O O . LYS A 1 109 ? -14.726 1.116 1.503 1.00 95.19 109 LYS A O 1
ATOM 863 N N . ILE A 1 110 ? -12.504 0.832 1.655 1.00 95.94 110 ILE A N 1
ATOM 864 C CA . ILE A 1 110 ? -12.446 -0.260 0.669 1.00 95.94 110 ILE A CA 1
ATOM 865 C C . ILE A 1 110 ? -13.077 -1.542 1.228 1.00 95.94 110 ILE A C 1
ATOM 867 O O . ILE A 1 110 ? -13.788 -2.218 0.491 1.00 95.94 110 ILE A O 1
ATOM 871 N N . GLU A 1 111 ? -12.879 -1.874 2.506 1.00 95.31 111 GLU A N 1
ATOM 872 C CA . GLU A 1 111 ? -13.471 -3.082 3.103 1.00 95.31 111 GLU A CA 1
ATOM 873 C C . GLU A 1 111 ? -14.993 -2.976 3.312 1.00 95.31 111 GLU A C 1
ATOM 875 O O . GLU A 1 111 ? -15.715 -3.960 3.138 1.00 95.31 111 GLU A O 1
ATOM 880 N N . GLU A 1 112 ? -15.494 -1.781 3.630 1.00 94.75 112 GLU A N 1
ATOM 881 C CA . GLU A 1 112 ? -16.930 -1.492 3.751 1.00 94.75 112 GLU A CA 1
ATOM 882 C C . GLU A 1 112 ? -17.656 -1.453 2.395 1.00 94.75 112 GLU A C 1
ATOM 884 O O . GLU A 1 112 ? -18.883 -1.571 2.343 1.00 94.75 112 GLU A O 1
ATOM 889 N N . ALA A 1 113 ? -16.922 -1.310 1.287 1.00 94.75 113 ALA A N 1
ATOM 890 C CA . ALA A 1 113 ? -17.516 -1.236 -0.039 1.00 94.75 113 ALA A CA 1
ATOM 891 C C . ALA A 1 113 ? -18.202 -2.565 -0.439 1.00 94.75 113 ALA A C 1
ATOM 893 O O . ALA A 1 113 ? -17.642 -3.650 -0.226 1.00 94.75 113 ALA A O 1
ATOM 894 N N . PRO A 1 114 ? -19.386 -2.514 -1.086 1.00 94.00 114 PRO A N 1
ATOM 895 C CA . PRO A 1 114 ? -20.101 -3.712 -1.521 1.00 94.00 114 PRO A CA 1
ATOM 896 C C . PRO A 1 114 ? -19.226 -4.641 -2.372 1.00 94.00 114 PRO A C 1
ATOM 898 O O . PRO A 1 114 ? -18.518 -4.194 -3.273 1.00 94.00 114 PRO A O 1
ATOM 901 N N . GLY A 1 115 ? -19.248 -5.941 -2.064 1.00 93.12 115 GLY A N 1
ATOM 902 C CA . GLY A 1 115 ? -18.497 -6.965 -2.803 1.00 93.12 115 GLY A CA 1
ATOM 903 C C . GLY A 1 115 ? -16.969 -6.907 -2.661 1.00 93.12 115 GLY A C 1
ATOM 904 O O . GLY A 1 115 ? -16.273 -7.642 -3.357 1.00 93.12 115 GLY A O 1
ATOM 905 N N . SER A 1 116 ? -16.419 -6.058 -1.783 1.00 94.81 116 SER A N 1
ATOM 906 C CA . SER A 1 116 ? -14.960 -5.885 -1.659 1.00 94.81 116 SER A CA 1
ATOM 907 C C . SER A 1 116 ? -14.310 -6.732 -0.561 1.00 94.81 116 SER A C 1
ATOM 909 O O . SER A 1 116 ? -13.103 -6.960 -0.623 1.00 94.81 116 SER A O 1
ATOM 911 N N . LYS A 1 117 ? -15.080 -7.244 0.408 1.00 93.75 117 LYS A N 1
ATOM 912 C CA . LYS A 1 117 ? -14.556 -7.961 1.588 1.00 93.75 117 LYS A CA 1
ATOM 913 C C . LYS A 1 117 ? -13.632 -9.131 1.245 1.00 93.75 117 LYS A C 1
ATOM 915 O O . LYS A 1 117 ? -12.540 -9.216 1.801 1.00 93.75 117 LYS A O 1
ATOM 920 N N . ASP A 1 118 ? -14.028 -9.993 0.310 1.00 95.69 118 ASP A N 1
ATOM 921 C CA . ASP A 1 118 ? -13.225 -11.167 -0.058 1.00 95.69 118 ASP A CA 1
ATOM 922 C C . ASP A 1 118 ? -11.921 -10.777 -0.762 1.00 95.69 118 ASP A C 1
ATOM 924 O O . ASP A 1 118 ? -10.871 -11.359 -0.495 1.00 95.69 118 ASP A O 1
ATOM 928 N N . ARG A 1 119 ? -11.953 -9.724 -1.591 1.00 95.75 119 ARG A N 1
ATOM 929 C CA . ARG A 1 119 ? -10.746 -9.176 -2.229 1.00 95.75 119 ARG A CA 1
ATOM 930 C C . ARG A 1 119 ? -9.789 -8.593 -1.197 1.00 95.75 119 ARG A C 1
ATOM 932 O O . ARG A 1 119 ? -8.607 -8.914 -1.212 1.00 95.75 119 ARG A O 1
ATOM 939 N N . VAL A 1 120 ? -10.302 -7.792 -0.261 1.00 96.62 120 VAL A N 1
ATOM 940 C CA . VAL A 1 120 ? -9.487 -7.228 0.827 1.00 96.62 120 VAL A CA 1
ATOM 941 C C . VAL A 1 120 ? -8.919 -8.341 1.706 1.00 96.62 120 VAL A C 1
ATOM 943 O O . VAL A 1 120 ? -7.748 -8.303 2.071 1.00 96.62 120 VAL A O 1
ATOM 946 N N . LYS A 1 121 ? -9.699 -9.385 2.006 1.00 96.56 121 LYS A N 1
ATOM 947 C CA . LYS A 1 121 ? -9.196 -10.573 2.706 1.00 96.56 121 LYS A CA 1
ATOM 948 C C . LYS A 1 121 ? -8.011 -11.201 1.972 1.00 96.56 121 LYS A C 1
ATOM 950 O O . LYS A 1 121 ? -6.999 -11.452 2.618 1.00 96.56 121 LYS A O 1
ATOM 955 N N . PHE A 1 122 ? -8.119 -11.387 0.660 1.00 96.00 122 PHE A N 1
ATOM 956 C CA . PHE A 1 122 ? -7.046 -11.941 -0.163 1.00 96.00 122 PHE A CA 1
ATOM 957 C C . PHE A 1 122 ? -5.777 -11.073 -0.153 1.00 96.00 122 PHE A C 1
ATOM 959 O O . PHE A 1 122 ? -4.683 -11.596 0.039 1.00 96.00 122 PHE A O 1
ATOM 966 N N . TYR A 1 123 ? -5.901 -9.746 -0.263 1.00 96.75 123 TYR A N 1
ATOM 967 C CA . TYR A 1 123 ? -4.739 -8.845 -0.194 1.00 96.75 123 TYR A CA 1
ATOM 968 C C . TYR A 1 123 ? -3.969 -8.996 1.118 1.00 96.75 123 TYR A C 1
ATOM 970 O O . TYR A 1 123 ? -2.748 -9.108 1.116 1.00 96.75 123 TYR A O 1
ATOM 978 N N . PHE A 1 124 ? -4.684 -9.059 2.239 1.00 97.50 124 PHE A N 1
ATOM 979 C CA . PHE A 1 124 ? -4.065 -9.197 3.555 1.00 97.50 124 PHE A CA 1
ATOM 980 C C . PHE A 1 124 ? -3.483 -10.591 3.815 1.00 97.50 124 PHE A C 1
ATOM 982 O O . PHE A 1 124 ? -2.598 -10.710 4.654 1.00 97.50 124 PHE A O 1
ATOM 989 N N . GLN A 1 125 ? -3.944 -11.631 3.112 1.00 96.56 125 GLN A N 1
ATOM 990 C CA . GLN A 1 125 ? -3.276 -12.937 3.134 1.00 96.56 125 GLN A CA 1
ATOM 991 C C . GLN A 1 125 ? -1.888 -12.829 2.499 1.00 96.56 125 GLN A C 1
ATOM 993 O O . GLN A 1 125 ? -0.906 -13.168 3.148 1.00 96.56 125 GLN A O 1
ATOM 998 N N . ILE A 1 126 ? -1.803 -12.239 1.300 1.00 95.44 126 ILE A N 1
ATOM 999 C CA . ILE A 1 126 ? -0.520 -11.990 0.624 1.00 95.44 126 ILE A CA 1
ATOM 1000 C C . ILE A 1 126 ? 0.388 -11.122 1.501 1.00 95.44 126 ILE A C 1
ATOM 1002 O O . ILE A 1 126 ? 1.560 -11.434 1.684 1.00 95.44 126 ILE A O 1
ATOM 1006 N N . MET A 1 127 ? -0.145 -10.041 2.076 1.00 97.25 127 MET A N 1
ATOM 1007 C CA . MET A 1 127 ? 0.624 -9.183 2.981 1.00 97.25 127 MET A CA 1
ATOM 1008 C C . MET A 1 127 ? 1.127 -9.943 4.215 1.00 97.25 127 MET A C 1
ATOM 1010 O O . MET A 1 127 ? 2.255 -9.711 4.637 1.00 97.25 127 MET A O 1
ATOM 1014 N N . GLY A 1 128 ? 0.340 -10.870 4.767 1.00 97.31 128 GLY A N 1
ATOM 1015 C CA . GLY A 1 128 ? 0.781 -11.739 5.859 1.00 97.31 128 GLY A CA 1
ATOM 1016 C C . GLY A 1 128 ? 1.968 -12.621 5.466 1.00 97.31 128 GLY A C 1
ATOM 1017 O O . GLY A 1 128 ? 2.938 -12.707 6.215 1.00 97.31 128 GLY A O 1
ATOM 1018 N N . ASP A 1 129 ? 1.943 -13.206 4.268 1.00 95.69 129 ASP A N 1
ATOM 1019 C CA . ASP A 1 129 ? 3.067 -14.000 3.757 1.00 95.69 129 ASP A CA 1
ATOM 1020 C C . ASP A 1 129 ? 4.318 -13.128 3.543 1.00 95.69 129 ASP A C 1
ATOM 1022 O O . ASP A 1 129 ? 5.435 -13.513 3.904 1.00 95.69 129 ASP A O 1
ATOM 1026 N N . LEU A 1 130 ? 4.135 -11.910 3.018 1.00 95.38 130 LEU A N 1
ATOM 1027 C CA . LEU A 1 130 ? 5.213 -10.936 2.830 1.00 95.38 130 LEU A CA 1
ATOM 1028 C C . LEU A 1 130 ? 5.816 -10.475 4.167 1.00 95.38 130 LEU A C 1
ATOM 1030 O O . LEU A 1 130 ? 7.035 -10.325 4.259 1.00 95.38 130 LEU A O 1
ATOM 1034 N N . SER A 1 131 ? 5.015 -10.299 5.223 1.00 96.88 131 SER A N 1
ATOM 1035 C CA . SER A 1 131 ? 5.526 -9.853 6.529 1.00 96.88 131 SER A CA 1
ATOM 1036 C C . SER A 1 131 ? 6.427 -10.889 7.210 1.00 96.88 131 SER A C 1
ATOM 1038 O O . SER A 1 131 ? 7.311 -10.532 7.990 1.00 96.88 131 SER A O 1
ATOM 1040 N N . GLN A 1 132 ? 6.285 -12.169 6.854 1.00 96.69 132 GLN A N 1
ATOM 1041 C CA . GLN A 1 132 ? 7.150 -13.250 7.338 1.00 96.69 132 GLN A CA 1
ATOM 1042 C C . GLN A 1 132 ? 8.365 -13.513 6.437 1.00 96.69 132 GLN A C 1
ATOM 1044 O O . GLN A 1 132 ? 9.295 -14.226 6.832 1.00 96.69 132 GLN A O 1
ATOM 1049 N N . ASN A 1 133 ? 8.402 -12.934 5.235 1.00 95.06 133 ASN A N 1
ATOM 1050 C CA . ASN A 1 133 ? 9.465 -13.185 4.274 1.00 95.06 133 ASN A CA 1
ATOM 1051 C C . ASN A 1 133 ? 10.750 -12.421 4.630 1.00 95.06 133 ASN A C 1
ATOM 1053 O O . ASN A 1 133 ? 10.837 -11.203 4.494 1.00 95.06 133 ASN A O 1
ATOM 1057 N N . LYS A 1 134 ? 11.800 -13.1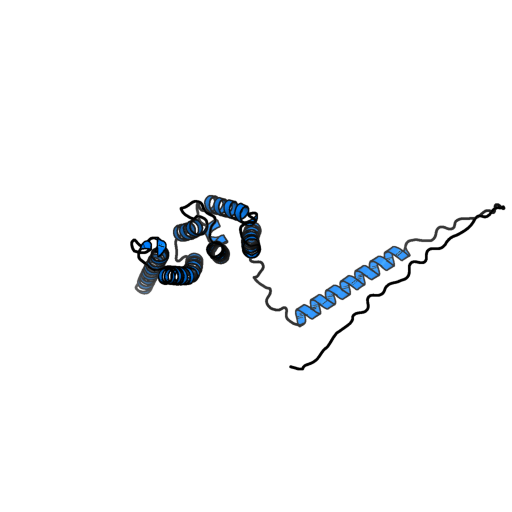52 5.015 1.00 95.06 134 LYS A N 1
ATOM 1058 C CA . LYS A 1 134 ? 13.089 -12.571 5.428 1.00 95.06 134 LYS A CA 1
ATOM 1059 C C . LYS A 1 134 ? 13.862 -11.853 4.313 1.00 95.06 134 LYS A C 1
ATOM 1061 O O . LYS A 1 134 ? 14.807 -11.144 4.647 1.00 95.06 134 LYS A O 1
ATOM 1066 N N . ALA A 1 135 ? 13.472 -12.017 3.047 1.00 93.69 135 ALA A N 1
ATOM 1067 C CA . ALA A 1 135 ? 14.056 -11.289 1.919 1.00 93.69 135 ALA A CA 1
ATOM 1068 C C . ALA A 1 135 ? 13.656 -9.802 1.885 1.00 93.69 135 ALA A C 1
ATOM 1070 O O . ALA A 1 135 ? 14.379 -9.001 1.309 1.00 93.69 135 ALA A O 1
ATOM 1071 N N . ILE A 1 136 ? 12.535 -9.438 2.516 1.00 95.19 136 ILE A N 1
ATOM 1072 C CA . ILE A 1 136 ? 12.057 -8.053 2.645 1.00 95.19 136 ILE A CA 1
ATOM 1073 C C . ILE A 1 136 ? 12.653 -7.447 3.914 1.00 95.19 136 ILE A C 1
ATOM 1075 O O . ILE A 1 136 ? 12.748 -8.146 4.920 1.00 95.19 136 ILE A O 1
ATOM 1079 N N . SER A 1 137 ? 13.024 -6.171 3.936 1.00 97.50 137 SER A N 1
ATOM 1080 C CA . SER A 1 137 ? 13.598 -5.520 5.115 1.00 97.50 137 SER A CA 1
ATOM 1081 C C . SER A 1 137 ? 12.665 -5.561 6.331 1.00 97.50 137 SER A C 1
ATOM 1083 O O . SER A 1 137 ? 11.436 -5.544 6.233 1.00 97.50 137 SER A O 1
ATOM 1085 N N . SER A 1 138 ? 13.252 -5.585 7.532 1.00 97.81 138 SER A N 1
ATOM 1086 C CA . SER A 1 138 ? 12.479 -5.577 8.782 1.00 97.81 138 SER A CA 1
ATOM 1087 C C . SER A 1 138 ? 11.551 -4.368 8.884 1.00 97.81 138 SER A C 1
ATOM 1089 O O . SER A 1 138 ? 10.425 -4.516 9.346 1.00 97.81 138 SER A O 1
ATOM 1091 N N . ARG A 1 139 ? 11.994 -3.197 8.410 1.00 97.62 139 ARG A N 1
ATOM 1092 C CA . ARG A 1 139 ? 11.193 -1.968 8.365 1.00 97.62 139 ARG A CA 1
ATOM 1093 C C . ARG A 1 139 ? 9.882 -2.185 7.610 1.00 97.62 139 ARG A C 1
ATOM 1095 O O . ARG A 1 139 ? 8.827 -1.859 8.145 1.00 97.62 139 ARG A O 1
ATOM 1102 N N . ILE A 1 140 ? 9.947 -2.739 6.400 1.00 97.69 140 ILE A N 1
ATOM 1103 C CA . ILE A 1 140 ? 8.755 -2.968 5.578 1.00 97.69 140 ILE A CA 1
ATOM 1104 C C . ILE A 1 140 ? 7.874 -4.058 6.184 1.00 97.69 140 ILE A C 1
ATOM 1106 O O . ILE A 1 140 ? 6.663 -3.871 6.269 1.00 97.69 140 ILE A O 1
ATOM 1110 N N . ARG A 1 141 ? 8.459 -5.149 6.693 1.00 98.19 141 ARG A N 1
ATOM 1111 C CA . ARG A 1 141 ? 7.691 -6.210 7.370 1.00 98.19 141 ARG A CA 1
ATOM 1112 C C . ARG A 1 141 ? 6.911 -5.681 8.574 1.00 98.19 141 ARG A C 1
ATOM 1114 O O . ARG A 1 141 ? 5.720 -5.951 8.676 1.00 98.19 141 ARG A O 1
ATOM 1121 N N . PHE A 1 142 ? 7.533 -4.853 9.418 1.00 97.81 142 PHE A N 1
ATOM 1122 C CA . PHE A 1 142 ? 6.840 -4.214 10.542 1.00 97.81 142 PHE A CA 1
ATOM 1123 C C . PHE A 1 142 ? 5.744 -3.254 10.087 1.00 97.81 142 PHE A C 1
ATOM 1125 O O . PHE A 1 142 ? 4.677 -3.212 10.687 1.00 97.81 142 PHE A O 1
ATOM 1132 N N . MET A 1 143 ? 5.975 -2.510 9.008 1.00 97.56 143 MET A N 1
ATOM 1133 C CA . MET A 1 143 ? 4.964 -1.602 8.478 1.00 97.56 143 MET A CA 1
ATOM 1134 C C . MET A 1 143 ? 3.755 -2.352 7.902 1.00 97.56 143 MET A C 1
ATOM 1136 O O . MET A 1 143 ? 2.618 -1.908 8.058 1.00 97.56 143 MET A O 1
ATOM 1140 N N . ILE A 1 144 ? 3.985 -3.517 7.292 1.00 98.06 144 ILE A N 1
ATOM 1141 C CA . ILE A 1 144 ? 2.922 -4.432 6.875 1.00 98.06 144 ILE A CA 1
ATOM 1142 C C . ILE A 1 144 ? 2.170 -4.974 8.100 1.00 98.06 144 ILE A C 1
ATOM 1144 O O . ILE A 1 144 ? 0.939 -4.900 8.134 1.00 98.06 144 ILE A O 1
ATOM 1148 N N . ASP A 1 145 ? 2.886 -5.470 9.114 1.00 97.88 145 ASP A N 1
ATOM 1149 C CA . ASP A 1 145 ? 2.288 -5.973 10.359 1.00 97.88 145 ASP A CA 1
ATOM 1150 C C . ASP A 1 145 ? 1.444 -4.897 11.063 1.00 97.88 145 ASP A C 1
ATOM 1152 O O . ASP A 1 145 ? 0.371 -5.196 11.593 1.00 97.88 145 ASP A O 1
ATOM 1156 N N . ASP A 1 146 ? 1.871 -3.634 11.015 1.00 96.44 146 ASP A N 1
ATOM 1157 C CA . ASP A 1 146 ? 1.128 -2.500 11.561 1.00 96.44 146 ASP A CA 1
ATOM 1158 C C . ASP A 1 146 ? -0.213 -2.286 10.855 1.00 96.44 146 ASP A C 1
ATOM 1160 O O . ASP A 1 146 ? -1.232 -2.072 11.519 1.00 96.44 146 ASP A O 1
ATOM 1164 N N . VAL A 1 147 ? -0.248 -2.395 9.525 1.00 96.94 147 VAL A N 1
ATOM 1165 C CA . VAL A 1 147 ? -1.491 -2.297 8.744 1.00 96.94 147 VAL A CA 1
ATOM 1166 C C . VAL A 1 147 ? -2.393 -3.514 8.986 1.00 96.94 147 VAL A C 1
ATOM 1168 O O . VAL A 1 147 ? -3.611 -3.361 9.120 1.00 96.94 147 VAL A O 1
ATOM 1171 N N . ILE A 1 148 ? -1.824 -4.719 9.106 1.00 97.38 148 ILE A N 1
ATOM 1172 C CA . ILE A 1 148 ? -2.567 -5.941 9.467 1.00 97.38 148 ILE A CA 1
ATOM 1173 C C . ILE A 1 148 ? -3.210 -5.790 10.851 1.00 97.38 148 ILE A C 1
ATOM 1175 O O . ILE A 1 148 ? -4.402 -6.072 11.015 1.00 97.38 148 ILE A O 1
ATOM 1179 N N . ALA A 1 149 ? -2.449 -5.309 11.836 1.00 96.00 149 ALA A N 1
ATOM 1180 C CA . ALA A 1 149 ? -2.950 -5.044 13.179 1.00 96.00 149 ALA A CA 1
ATOM 1181 C C . ALA A 1 149 ? -4.055 -3.980 13.162 1.00 96.00 149 ALA A C 1
ATOM 1183 O O . ALA A 1 149 ? -5.113 -4.195 13.749 1.00 96.00 149 ALA A O 1
ATOM 1184 N N . MET A 1 150 ? -3.860 -2.886 12.419 1.00 95.38 150 MET A N 1
ATOM 1185 C CA . MET A 1 150 ? -4.862 -1.832 12.254 1.00 95.38 150 MET A CA 1
ATOM 1186 C C . MET A 1 150 ? -6.186 -2.386 11.719 1.00 95.38 150 MET A C 1
ATOM 1188 O O . MET A 1 150 ? -7.243 -2.054 12.252 1.00 95.38 150 MET A O 1
ATOM 1192 N N . ARG A 1 151 ? -6.156 -3.270 10.714 1.00 95.62 151 ARG A N 1
ATOM 1193 C CA . ARG A 1 151 ? -7.371 -3.926 10.206 1.00 95.62 151 ARG A CA 1
ATOM 1194 C C . ARG A 1 151 ? -8.039 -4.808 11.262 1.00 95.62 151 ARG A C 1
ATOM 1196 O O . ARG A 1 151 ? -9.258 -4.745 11.412 1.00 95.62 151 ARG A O 1
ATOM 1203 N N . ARG A 1 152 ? -7.263 -5.622 11.990 1.00 94.31 152 ARG A N 1
ATOM 1204 C CA . ARG A 1 152 ? -7.782 -6.484 13.071 1.00 94.31 152 ARG A CA 1
ATOM 1205 C C . ARG A 1 152 ? -8.481 -5.664 14.155 1.00 94.31 152 ARG A C 1
ATOM 1207 O O . ARG A 1 152 ? -9.513 -6.084 14.670 1.00 94.31 152 ARG A O 1
ATOM 1214 N N . ASP A 1 153 ? -7.957 -4.479 14.432 1.00 93.38 153 ASP A N 1
ATOM 1215 C CA . ASP A 1 153 ? -8.474 -3.557 15.438 1.00 93.38 153 ASP A CA 1
ATOM 1216 C C . ASP A 1 153 ? -9.546 -2.611 14.840 1.00 93.38 153 ASP A C 1
ATOM 1218 O O . ASP A 1 153 ? -9.712 -1.472 15.270 1.00 93.38 153 ASP A O 1
ATOM 1222 N N . ASN A 1 154 ? -10.298 -3.084 13.835 1.00 91.38 154 ASN A N 1
ATOM 1223 C CA . ASN A 1 154 ? -11.390 -2.373 13.153 1.00 91.38 154 ASN A CA 1
ATOM 1224 C C . ASN A 1 154 ? -10.996 -1.010 12.558 1.00 91.38 154 ASN A C 1
ATOM 1226 O O . ASN A 1 154 ? -11.780 -0.055 12.574 1.00 91.38 154 ASN A O 1
ATOM 1230 N N . TRP A 1 155 ? -9.789 -0.930 11.999 1.00 92.19 155 TRP A N 1
ATOM 1231 C CA . TRP A 1 155 ? -9.231 0.266 11.365 1.00 92.19 155 TRP A CA 1
ATOM 1232 C C . TRP A 1 155 ? -9.079 1.467 12.303 1.00 92.19 155 TRP A C 1
ATOM 1234 O O . TRP A 1 155 ? -9.079 2.617 11.856 1.00 92.19 155 TRP A O 1
ATOM 1244 N N . VAL A 1 156 ? -8.953 1.221 13.607 1.00 80.56 156 VAL A N 1
ATOM 1245 C CA . VAL A 1 156 ? -8.623 2.267 14.573 1.00 80.56 156 VAL A CA 1
ATOM 1246 C C . VAL A 1 156 ? -7.137 2.589 14.435 1.00 80.56 156 VAL A C 1
ATOM 1248 O O . VAL A 1 156 ? -6.272 1.746 14.674 1.00 80.56 156 VAL A O 1
ATOM 1251 N N . SER A 1 157 ? -6.823 3.818 14.023 1.00 65.06 157 SER A N 1
ATOM 1252 C CA . SER A 1 157 ? -5.435 4.275 13.978 1.00 65.06 157 SER A CA 1
ATOM 1253 C C . SER A 1 157 ? -4.913 4.452 15.400 1.00 65.06 157 SER A C 1
ATOM 1255 O O . SER A 1 157 ? -5.470 5.236 16.165 1.00 65.06 157 SER A O 1
ATOM 1257 N N . ARG A 1 158 ? -3.797 3.792 15.736 1.00 60.12 158 ARG A N 1
ATOM 1258 C CA . ARG A 1 158 ? -3.101 3.981 17.024 1.00 60.12 158 ARG A CA 1
ATOM 1259 C C . ARG A 1 158 ? -2.607 5.423 17.243 1.00 60.12 158 ARG A C 1
ATOM 1261 O O . ARG A 1 158 ? -2.226 5.762 18.351 1.00 60.12 158 ARG A O 1
ATOM 1268 N N . MET A 1 159 ? -2.601 6.252 16.194 1.00 55.38 159 MET A N 1
ATOM 1269 C CA . MET A 1 159 ? -2.049 7.613 16.177 1.00 55.38 159 MET A CA 1
ATOM 1270 C C . MET A 1 159 ? -3.091 8.734 16.296 1.00 55.38 159 MET A C 1
ATOM 1272 O O . MET A 1 159 ? -2.709 9.903 16.372 1.00 55.38 159 MET A O 1
ATOM 1276 N N . GLN A 1 160 ? -4.393 8.433 16.301 1.00 47.59 160 GLN A N 1
ATOM 1277 C CA . GLN A 1 160 ? -5.386 9.452 16.644 1.00 47.59 160 GLN A CA 1
ATOM 1278 C C . GLN A 1 160 ? -5.359 9.648 18.168 1.00 47.59 160 GLN A C 1
ATOM 1280 O O . GLN A 1 160 ? -5.881 8.819 18.898 1.00 47.59 160 GLN A O 1
ATOM 1285 N N . GLU A 1 161 ? -4.728 10.746 18.605 1.00 45.62 161 GLU A N 1
ATOM 1286 C CA . GLU A 1 161 ? -4.595 11.237 19.995 1.00 45.62 161 GLU A CA 1
ATOM 1287 C C . GLU A 1 161 ? -3.344 10.862 20.814 1.00 45.62 161 GLU A C 1
ATOM 1289 O O . GLU A 1 161 ? -3.416 10.733 22.030 1.00 45.62 161 GLU A O 1
ATOM 1294 N N . GLU A 1 162 ? -2.151 10.850 20.220 1.00 47.59 162 GLU A N 1
ATOM 1295 C CA . GLU A 1 162 ? -0.949 11.195 21.005 1.00 47.59 162 GLU A CA 1
ATOM 1296 C C . GLU A 1 162 ? -0.233 12.392 20.379 1.00 47.59 162 GLU A C 1
ATOM 1298 O O . GLU A 1 162 ? 0.879 12.316 19.862 1.00 47.59 162 GLU A O 1
ATOM 1303 N N . GLY A 1 163 ? -0.896 13.553 20.448 1.00 60.81 163 GLY A N 1
ATOM 1304 C CA . GLY A 1 163 ? -0.150 14.808 20.518 1.00 60.81 163 GLY A CA 1
ATOM 1305 C C . GLY A 1 163 ? 0.777 14.787 21.743 1.00 60.81 163 GLY A C 1
ATOM 1306 O O . GLY A 1 163 ? 0.552 13.991 22.661 1.00 60.81 163 GLY A O 1
ATOM 1307 N N . PRO A 1 164 ? 1.824 15.633 21.797 1.00 61.22 164 PRO A N 1
ATOM 1308 C CA . PRO A 1 164 ? 2.673 15.711 22.978 1.00 61.22 164 PRO A CA 1
ATOM 1309 C C . PRO A 1 164 ? 1.782 15.935 24.199 1.00 61.22 164 PRO A C 1
ATOM 1311 O O . PRO A 1 164 ? 1.056 16.930 24.263 1.00 61.22 164 PRO A O 1
ATOM 1314 N N . LYS A 1 165 ? 1.797 14.978 25.138 1.00 61.44 165 LYS A N 1
ATOM 1315 C CA . LYS A 1 165 ? 1.060 15.098 26.397 1.00 61.44 165 LYS A CA 1
ATOM 1316 C C . LYS A 1 165 ? 1.377 16.462 26.994 1.00 61.44 165 LYS A C 1
ATOM 1318 O O . LYS A 1 165 ? 2.548 16.843 27.076 1.00 61.44 165 LYS A O 1
ATOM 1323 N N . THR A 1 166 ? 0.354 17.204 27.403 1.00 69.88 166 THR A N 1
ATOM 1324 C CA . THR A 1 166 ? 0.603 18.485 28.066 1.00 69.88 166 THR A CA 1
ATOM 1325 C C . THR A 1 166 ? 1.406 18.231 29.342 1.00 69.88 166 THR A C 1
ATOM 1327 O O . THR A 1 166 ? 1.287 17.171 29.964 1.00 69.88 166 THR A O 1
ATOM 1330 N N . ILE A 1 167 ? 2.227 19.196 29.761 1.00 65.44 167 ILE A N 1
ATOM 1331 C CA . ILE A 1 167 ? 2.994 19.094 31.014 1.00 65.44 167 ILE A CA 1
ATOM 1332 C C . ILE A 1 167 ? 2.088 18.706 32.198 1.00 65.44 167 ILE A C 1
ATOM 1334 O O . ILE A 1 167 ? 2.456 17.899 33.048 1.00 65.44 167 ILE A O 1
ATOM 1338 N N . GLU A 1 168 ? 0.842 19.178 32.188 1.00 70.00 168 GLU A N 1
ATOM 1339 C CA . GLU A 1 168 ? -0.190 18.837 33.168 1.00 70.00 168 GLU A CA 1
ATOM 1340 C C . GLU A 1 168 ? -0.628 17.366 33.117 1.00 70.00 168 GLU A C 1
ATOM 1342 O O . GLU A 1 168 ? -0.834 16.759 34.169 1.00 70.00 168 GLU A O 1
ATOM 1347 N N . GLN A 1 169 ? -0.747 16.764 31.929 1.00 73.50 169 GLN A N 1
ATOM 1348 C CA . GLN A 1 169 ? -1.025 15.330 31.784 1.00 73.50 169 GLN A CA 1
ATOM 1349 C C . GLN A 1 169 ? 0.151 14.484 32.285 1.00 73.50 169 GLN A C 1
ATOM 1351 O O . GLN A 1 169 ? -0.069 13.488 32.971 1.00 73.50 169 GLN A O 1
ATOM 1356 N N . VAL A 1 170 ? 1.392 14.915 32.034 1.00 73.06 170 VAL A N 1
ATOM 1357 C CA . VAL A 1 170 ? 2.596 14.233 32.537 1.00 73.06 170 VAL A CA 1
ATOM 1358 C C . VAL A 1 170 ? 2.657 14.270 34.068 1.00 73.06 170 VAL A C 1
ATOM 1360 O O . VAL A 1 170 ? 2.877 13.235 34.697 1.00 73.06 170 VAL A O 1
ATOM 1363 N N . HIS A 1 171 ? 2.398 15.425 34.690 1.00 75.19 171 HIS A N 1
ATOM 1364 C CA . HIS A 1 171 ? 2.356 15.534 36.153 1.00 75.19 171 HIS A CA 1
ATOM 1365 C C . HIS A 1 171 ? 1.205 14.736 36.775 1.00 75.19 171 HIS A C 1
ATOM 1367 O O . HIS A 1 171 ? 1.374 14.146 37.845 1.00 75.19 171 HIS A O 1
ATOM 1373 N N . ARG A 1 172 ? 0.043 14.682 36.112 1.00 77.00 172 ARG A N 1
ATOM 1374 C CA . ARG A 1 172 ? -1.100 13.883 36.571 1.00 77.00 172 ARG A CA 1
ATOM 1375 C C . ARG A 1 172 ? -0.793 12.387 36.515 1.00 77.00 172 ARG A C 1
ATOM 1377 O O . ARG A 1 172 ? -1.034 11.697 37.504 1.00 77.00 172 ARG A O 1
ATOM 1384 N N . ASP A 1 173 ? -0.209 11.910 35.418 1.00 74.06 173 ASP A N 1
ATOM 1385 C CA . ASP A 1 173 ? 0.196 10.509 35.251 1.00 74.06 173 ASP A CA 1
ATOM 1386 C C . ASP A 1 173 ? 1.288 10.115 36.258 1.00 74.06 173 ASP A C 1
ATOM 1388 O O . ASP A 1 173 ? 1.226 9.031 36.840 1.00 74.06 173 ASP A O 1
ATOM 1392 N N . ALA A 1 174 ? 2.260 10.999 36.511 1.00 79.56 174 ALA A N 1
ATOM 1393 C CA . ALA A 1 174 ? 3.298 10.783 37.520 1.00 79.56 174 ALA A CA 1
ATOM 1394 C C . ALA A 1 174 ? 2.695 10.676 38.928 1.00 79.56 174 ALA A C 1
ATOM 1396 O O . ALA A 1 174 ? 2.922 9.689 39.624 1.00 79.56 174 ALA A O 1
ATOM 1397 N N . LYS A 1 175 ? 1.824 11.622 39.302 1.00 79.56 175 LYS A N 1
ATOM 1398 C CA . LYS A 1 175 ? 1.152 11.618 40.608 1.00 79.56 175 LYS A CA 1
ATOM 1399 C C . LYS A 1 175 ? 0.278 10.378 40.802 1.00 79.56 175 LYS A C 1
ATOM 1401 O O . LYS A 1 175 ? 0.263 9.805 41.886 1.00 79.56 175 LYS A O 1
ATOM 1406 N N . MET A 1 176 ? -0.429 9.935 39.761 1.00 77.69 176 MET A N 1
ATOM 1407 C CA . MET A 1 176 ? -1.235 8.711 39.817 1.00 77.69 176 MET A CA 1
ATOM 1408 C C . MET A 1 176 ? -0.368 7.457 39.972 1.00 77.69 176 MET A C 1
ATOM 1410 O O . MET A 1 176 ? -0.721 6.575 40.755 1.00 77.69 176 MET A O 1
ATOM 1414 N N . LYS A 1 177 ? 0.782 7.385 39.289 1.00 79.94 177 LYS A N 1
ATOM 1415 C CA . LYS A 1 177 ? 1.743 6.280 39.440 1.00 79.94 177 LYS A CA 1
ATOM 1416 C C . LYS A 1 177 ? 2.382 6.250 40.827 1.00 79.94 177 LYS A C 1
ATOM 1418 O O . LYS A 1 177 ? 2.541 5.165 41.382 1.00 79.94 177 LYS A O 1
ATOM 1423 N N . ASP A 1 178 ? 2.694 7.406 41.401 1.00 80.56 178 ASP A N 1
ATOM 1424 C CA . ASP A 1 178 ? 3.256 7.495 42.751 1.00 80.56 178 ASP A CA 1
ATOM 1425 C C . ASP A 1 178 ? 2.225 7.087 43.811 1.00 80.56 178 ASP A C 1
ATOM 1427 O O . ASP A 1 178 ? 2.523 6.257 44.668 1.00 80.56 178 ASP A O 1
ATOM 1431 N N . ILE A 1 179 ? 0.976 7.555 43.683 1.00 82.50 179 ILE A N 1
ATOM 1432 C CA . ILE A 1 179 ? -0.137 7.128 44.547 1.00 82.50 179 ILE A CA 1
ATOM 1433 C C . ILE A 1 179 ? -0.376 5.616 44.428 1.00 82.50 179 ILE A C 1
ATOM 1435 O O . ILE A 1 179 ? -0.675 4.955 45.424 1.00 82.50 179 ILE A O 1
ATOM 1439 N N . GLN A 1 180 ? -0.259 5.051 43.225 1.00 78.81 180 GLN A N 1
ATOM 1440 C CA . GLN A 1 180 ? -0.443 3.618 43.003 1.00 78.81 180 GLN A CA 1
ATOM 1441 C C . GLN A 1 180 ? 0.682 2.796 43.644 1.00 78.81 180 GLN A C 1
ATOM 1443 O O . GLN A 1 180 ? 0.397 1.841 44.365 1.00 78.81 180 GLN A O 1
ATOM 1448 N N . LYS A 1 181 ? 1.943 3.215 43.481 1.00 81.00 181 LYS A N 1
ATOM 1449 C CA . LYS A 1 181 ? 3.092 2.593 44.157 1.00 81.00 181 LYS A CA 1
ATOM 1450 C C . LYS A 1 181 ? 2.982 2.688 45.677 1.00 81.00 181 LYS A C 1
ATOM 1452 O O . LYS A 1 181 ? 3.290 1.725 46.377 1.00 81.00 181 LYS A O 1
ATOM 1457 N N . GLU A 1 182 ? 2.516 3.816 46.209 1.00 82.44 182 GLU A N 1
ATOM 1458 C CA . GLU A 1 182 ? 2.298 3.985 47.649 1.00 82.44 182 GLU A CA 1
ATOM 1459 C C . GLU A 1 182 ? 1.184 3.059 48.165 1.00 82.44 182 GLU A C 1
ATOM 1461 O O . GLU A 1 182 ? 1.312 2.433 49.218 1.00 82.44 182 GLU A O 1
ATOM 1466 N N . LYS A 1 183 ? 0.098 2.893 47.403 1.00 82.50 183 LYS A N 1
ATOM 1467 C CA . LYS A 1 183 ? -0.970 1.941 47.744 1.00 82.50 183 LYS A CA 1
ATOM 1468 C C . LYS A 1 183 ? -0.490 0.492 47.695 1.00 82.50 183 LYS A C 1
ATOM 1470 O O . LYS A 1 183 ? -0.823 -0.275 48.597 1.00 82.50 183 LYS A O 1
ATOM 1475 N N . GLU A 1 184 ? 0.295 0.126 46.686 1.00 82.25 184 GLU A N 1
ATOM 1476 C CA . GLU A 1 184 ? 0.859 -1.219 46.531 1.00 82.25 184 GLU A CA 1
ATOM 1477 C C . GLU A 1 184 ? 1.850 -1.545 47.653 1.00 82.25 184 GLU A C 1
ATOM 1479 O O . GLU A 1 184 ? 1.707 -2.563 48.331 1.00 82.25 184 GLU A O 1
ATOM 1484 N N . THR A 1 185 ? 2.789 -0.644 47.941 1.00 79.75 185 THR A N 1
ATOM 1485 C CA . THR A 1 185 ? 3.724 -0.790 49.071 1.00 79.75 185 THR A CA 1
ATOM 1486 C C . THR A 1 185 ? 2.994 -0.863 50.413 1.00 79.75 185 THR A C 1
ATOM 1488 O O . THR A 1 185 ? 3.299 -1.729 51.238 1.00 79.75 185 THR A O 1
ATOM 1491 N N . ARG A 1 186 ? 1.961 -0.039 50.629 1.00 80.75 186 ARG A N 1
ATOM 1492 C CA . ARG A 1 186 ? 1.134 -0.082 51.845 1.00 80.75 186 ARG A CA 1
ATOM 1493 C C . ARG A 1 186 ? 0.323 -1.375 51.969 1.00 80.75 186 ARG A C 1
ATOM 1495 O O . ARG A 1 186 ? 0.138 -1.866 53.085 1.00 80.75 186 ARG A O 1
ATOM 1502 N N . ALA A 1 187 ? -0.154 -1.938 50.861 1.00 79.38 187 ALA A N 1
ATOM 1503 C CA . ALA A 1 187 ? -0.841 -3.229 50.844 1.00 79.38 187 ALA A CA 1
ATOM 1504 C C . ALA A 1 187 ? 0.117 -4.382 51.190 1.00 79.38 187 ALA A C 1
ATOM 1506 O O . ALA A 1 187 ? -0.226 -5.232 52.015 1.00 79.38 187 ALA A O 1
ATOM 1507 N N . ILE A 1 188 ? 1.341 -4.358 50.652 1.00 78.00 188 ILE A N 1
ATOM 1508 C CA . ILE A 1 188 ? 2.396 -5.331 50.973 1.00 78.00 188 ILE A CA 1
ATOM 1509 C C . ILE A 1 188 ? 2.746 -5.266 52.469 1.00 78.00 188 ILE A C 1
ATOM 1511 O O . ILE A 1 188 ? 2.726 -6.294 53.149 1.00 78.00 188 ILE A O 1
ATOM 1515 N N . LEU A 1 189 ? 2.954 -4.066 53.022 1.00 73.81 189 LEU A N 1
ATOM 1516 C CA . LEU A 1 189 ? 3.247 -3.878 54.450 1.00 73.81 189 LEU A CA 1
ATOM 1517 C C . LEU A 1 189 ? 2.106 -4.370 55.359 1.00 73.81 189 LEU A C 1
ATOM 1519 O O . LEU A 1 189 ? 2.362 -5.017 56.375 1.00 73.81 189 LEU A O 1
ATOM 1523 N N . ARG A 1 190 ? 0.840 -4.141 54.979 1.00 69.94 190 ARG A N 1
ATOM 1524 C CA . ARG A 1 190 ? -0.330 -4.661 55.716 1.00 69.94 190 ARG A CA 1
ATOM 1525 C C . ARG A 1 190 ? -0.451 -6.182 55.647 1.00 69.94 190 ARG A C 1
ATOM 1527 O O . ARG A 1 190 ? -0.795 -6.800 56.650 1.00 69.94 190 ARG A O 1
ATOM 1534 N N . SER A 1 191 ? -0.142 -6.789 54.502 1.00 63.50 191 SER A N 1
ATOM 1535 C CA . SER A 1 191 ? -0.152 -8.252 54.354 1.00 63.50 191 SER A CA 1
ATOM 1536 C C . SER A 1 191 ? 0.928 -8.935 55.205 1.00 63.50 191 SER A C 1
ATOM 1538 O O . SER A 1 191 ? 0.720 -10.040 55.702 1.00 63.50 191 SER A O 1
ATOM 1540 N N . SER A 1 192 ? 2.046 -8.242 55.454 1.00 60.19 192 SER A N 1
ATOM 1541 C CA . SER A 1 192 ? 3.142 -8.742 56.286 1.00 60.19 192 SER A CA 1
ATOM 1542 C C . SER A 1 192 ? 2.884 -8.601 57.794 1.00 60.19 192 SER A C 1
ATOM 1544 O O . SER A 1 192 ? 3.499 -9.320 58.578 1.00 60.19 192 SER A O 1
ATOM 1546 N N . ALA A 1 193 ? 1.958 -7.728 58.210 1.00 58.31 193 ALA A N 1
ATOM 1547 C CA 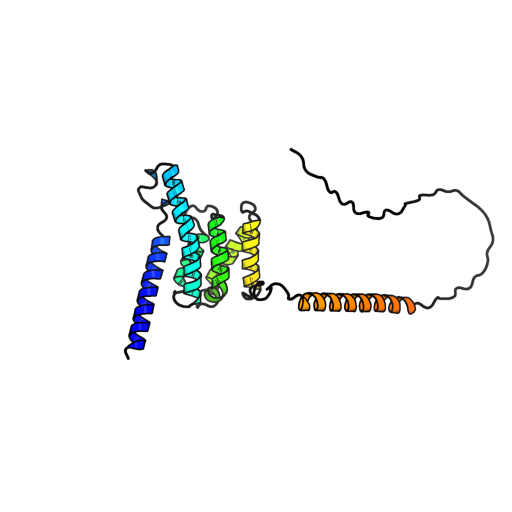. ALA A 1 193 ? 1.593 -7.515 59.616 1.00 58.31 193 ALA A CA 1
ATOM 1548 C C . ALA A 1 193 ? 0.580 -8.544 60.168 1.00 58.31 193 ALA A C 1
ATOM 1550 O O . ALA A 1 193 ? 0.424 -8.649 61.380 1.00 58.31 193 ALA A O 1
ATOM 1551 N N . ASN A 1 194 ? -0.074 -9.335 59.303 1.00 50.44 194 ASN A N 1
ATOM 1552 C CA . ASN A 1 194 ? -1.059 -10.356 59.699 1.00 50.44 194 ASN A CA 1
ATOM 1553 C C . ASN A 1 194 ? -0.482 -11.782 59.844 1.00 50.44 194 ASN A C 1
ATOM 1555 O O . ASN A 1 194 ? -1.237 -12.735 60.033 1.00 50.44 194 ASN A O 1
ATOM 1559 N N . LYS A 1 195 ? 0.848 -11.955 59.802 1.00 51.88 195 LYS A N 1
ATOM 1560 C CA . LYS A 1 195 ? 1.504 -13.186 60.275 1.00 51.88 195 LYS A CA 1
ATOM 1561 C C . LYS A 1 195 ? 1.837 -13.040 61.760 1.00 51.88 195 LYS A C 1
ATOM 1563 O O . LYS A 1 195 ? 2.921 -12.589 62.119 1.00 51.88 195 LYS A O 1
ATOM 1568 N N . SER A 1 196 ? 0.906 -13.427 62.628 1.00 41.28 196 SER A N 1
ATOM 1569 C CA . SER A 1 196 ? 1.207 -13.613 64.050 1.00 41.28 196 SER A CA 1
ATOM 1570 C C . SER A 1 196 ? 2.288 -14.698 64.233 1.00 41.28 196 SER A C 1
ATOM 1572 O O . SER A 1 196 ? 2.249 -15.718 63.538 1.00 41.28 196 SER A O 1
ATOM 1574 N N . PRO A 1 197 ? 3.250 -14.513 65.153 1.00 45.44 197 PRO A N 1
ATOM 1575 C CA . PRO A 1 197 ? 4.299 -15.489 65.420 1.00 45.44 197 PRO A CA 1
ATOM 1576 C C . PRO A 1 197 ? 3.723 -16.664 66.219 1.00 45.44 197 PRO A C 1
ATOM 1578 O O . PRO A 1 197 ? 3.175 -16.486 67.303 1.00 45.44 197 PRO A O 1
ATOM 1581 N N . THR A 1 198 ? 3.839 -17.886 65.700 1.00 46.72 198 THR A N 1
ATOM 1582 C CA . THR A 1 198 ? 3.509 -19.097 66.467 1.00 46.72 198 THR A CA 1
ATOM 1583 C C . THR A 1 198 ? 4.555 -19.320 67.568 1.00 46.72 198 THR A C 1
ATOM 1585 O O . THR A 1 198 ? 5.737 -19.432 67.227 1.00 46.72 198 THR A O 1
ATOM 1588 N N . PRO A 1 199 ? 4.181 -19.451 68.854 1.00 45.28 199 PRO A N 1
ATOM 1589 C CA . PRO A 1 199 ? 5.120 -19.826 69.903 1.00 45.28 199 PRO A CA 1
ATOM 1590 C C . PRO A 1 199 ? 5.357 -21.341 69.851 1.00 45.28 199 PRO A C 1
ATOM 1592 O O . PRO A 1 199 ? 4.418 -22.128 69.971 1.00 45.28 199 PRO A O 1
ATOM 1595 N N . LYS A 1 200 ? 6.608 -21.774 69.661 1.00 43.81 200 LYS A N 1
ATOM 1596 C CA . LYS A 1 200 ? 6.995 -23.181 69.831 1.00 43.81 200 LYS A CA 1
ATOM 1597 C C . LYS A 1 200 ? 7.789 -23.342 71.123 1.00 43.81 200 LYS A C 1
ATOM 1599 O O . LYS A 1 200 ? 8.912 -22.861 71.230 1.00 43.81 200 LYS A O 1
ATOM 1604 N N . ASN A 1 201 ? 7.160 -24.033 72.072 1.00 38.19 201 ASN A N 1
ATOM 1605 C CA . ASN A 1 201 ? 7.772 -24.629 73.255 1.00 38.19 201 ASN A CA 1
ATOM 1606 C C . ASN A 1 201 ? 9.009 -25.454 72.874 1.00 38.19 201 ASN A C 1
ATOM 1608 O O . ASN A 1 201 ? 8.953 -26.287 71.968 1.00 38.19 201 ASN A O 1
ATOM 1612 N N . THR A 1 202 ? 10.093 -25.259 73.615 1.00 43.81 202 THR A N 1
ATOM 1613 C CA . THR A 1 202 ? 11.201 -26.213 73.709 1.00 43.81 202 THR A CA 1
ATOM 1614 C C . THR A 1 202 ? 10.776 -27.426 74.550 1.00 43.81 202 THR A C 1
ATOM 1616 O O . THR A 1 202 ? 9.869 -27.331 75.381 1.00 43.81 202 THR A O 1
ATOM 1619 N N . PRO A 1 203 ? 11.429 -28.581 74.351 1.00 48.44 203 PRO A N 1
ATOM 1620 C CA . PRO A 1 203 ? 12.354 -28.967 75.409 1.00 48.44 203 PRO A CA 1
ATOM 1621 C C . PRO A 1 203 ? 13.715 -29.468 74.906 1.00 48.44 203 PRO A C 1
ATOM 1623 O O . PRO A 1 203 ? 13.867 -30.041 73.831 1.00 48.44 203 PRO A O 1
ATOM 1626 N N . ASP A 1 204 ? 14.684 -29.208 75.776 1.00 46.25 204 ASP A N 1
ATOM 1627 C CA . ASP A 1 204 ? 16.088 -29.609 75.815 1.00 46.25 204 ASP A CA 1
ATOM 1628 C C . ASP A 1 204 ? 16.356 -31.084 75.451 1.00 46.25 204 ASP A C 1
ATOM 1630 O O . ASP A 1 204 ? 15.724 -31.991 75.995 1.00 46.25 204 ASP A O 1
ATOM 1634 N N . ARG A 1 205 ? 17.371 -31.317 74.602 1.00 38.47 205 ARG A N 1
ATOM 1635 C CA . ARG A 1 205 ? 18.227 -32.514 74.651 1.00 38.47 205 ARG A CA 1
ATOM 1636 C C . ARG A 1 205 ? 19.646 -32.211 74.151 1.00 38.47 205 ARG A C 1
ATOM 1638 O O . ARG A 1 205 ? 19.911 -32.132 72.957 1.00 38.47 205 ARG A O 1
ATOM 1645 N N . ARG A 1 206 ? 20.547 -32.090 75.125 1.00 39.09 206 ARG A N 1
ATOM 1646 C CA . ARG A 1 206 ? 21.961 -32.521 75.167 1.00 39.09 206 ARG A CA 1
ATOM 1647 C C . ARG A 1 206 ? 22.518 -33.263 73.930 1.00 39.09 206 ARG A C 1
ATOM 1649 O O . ARG A 1 206 ? 22.008 -34.314 7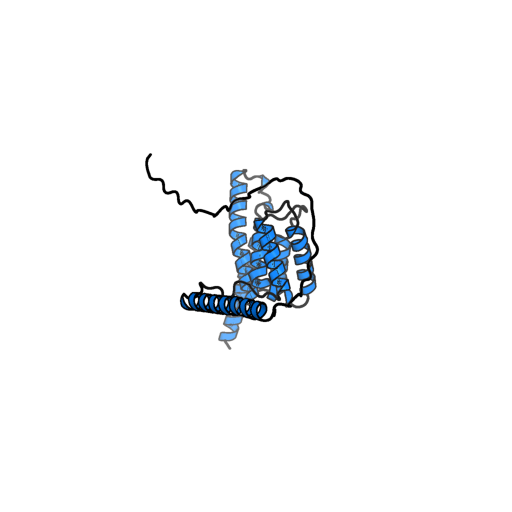3.554 1.00 39.09 206 ARG A O 1
ATOM 1656 N N . ASN A 1 207 ? 23.728 -32.836 73.549 1.00 38.19 207 ASN A N 1
ATOM 1657 C CA . ASN A 1 207 ? 24.949 -33.649 73.376 1.00 38.19 207 ASN A CA 1
ATOM 1658 C C . ASN A 1 207 ? 25.607 -33.665 71.976 1.00 38.19 207 ASN A C 1
ATOM 1660 O O . ASN A 1 207 ? 25.018 -34.093 70.995 1.00 38.19 207 ASN A O 1
ATOM 1664 N N . ALA A 1 208 ? 26.899 -33.314 72.011 1.00 36.16 208 ALA A N 1
ATOM 1665 C CA . ALA A 1 208 ? 28.034 -33.803 71.224 1.00 36.16 208 ALA A CA 1
ATOM 1666 C C . ALA A 1 208 ? 28.083 -33.663 69.691 1.00 36.16 208 ALA A C 1
ATOM 1668 O O . ALA A 1 208 ? 27.348 -34.298 68.948 1.00 36.16 208 ALA A O 1
ATOM 1669 N N . GLY A 1 209 ? 29.189 -33.051 69.248 1.00 35.34 209 GLY A N 1
ATOM 1670 C CA . GLY A 1 209 ? 30.037 -33.668 68.221 1.00 35.34 209 GLY A CA 1
ATOM 1671 C C . GLY A 1 209 ? 30.170 -32.863 66.936 1.00 35.34 209 GLY A C 1
ATOM 1672 O O . GLY A 1 209 ? 29.282 -32.865 66.097 1.00 35.34 209 GLY A O 1
ATOM 1673 N N . GLY A 1 210 ? 31.307 -32.182 66.782 1.00 36.25 210 GLY A N 1
ATOM 1674 C CA . GLY A 1 210 ? 31.583 -31.273 65.670 1.00 36.25 210 GLY A CA 1
ATOM 1675 C C . GLY A 1 210 ? 31.746 -31.911 64.287 1.00 36.25 210 GLY A C 1
ATOM 1676 O O . GLY A 1 210 ? 31.939 -33.115 64.156 1.00 36.25 210 GLY A O 1
ATOM 1677 N N . ARG A 1 211 ? 31.806 -31.047 63.263 1.00 34.72 211 ARG A N 1
ATOM 1678 C CA . ARG A 1 211 ? 32.835 -31.048 62.198 1.00 34.72 211 ARG A CA 1
ATOM 1679 C C . ARG A 1 211 ? 32.669 -29.844 61.248 1.00 34.72 211 ARG A C 1
ATOM 1681 O O . ARG A 1 211 ? 31.655 -29.710 60.587 1.00 34.72 211 ARG A O 1
ATOM 1688 N N . LYS A 1 212 ? 33.724 -29.017 61.225 1.00 36.41 212 LYS A N 1
ATOM 1689 C CA . LYS A 1 212 ? 34.370 -28.270 60.117 1.00 36.41 212 LYS A CA 1
ATOM 1690 C C . LYS A 1 212 ? 33.518 -27.628 58.988 1.00 36.41 212 LYS A C 1
ATOM 1692 O O . LYS A 1 212 ? 32.948 -28.331 58.169 1.00 36.41 212 LYS A O 1
ATOM 1697 N N . SER A 1 213 ? 33.598 -26.287 58.938 1.00 37.84 213 SER A N 1
ATOM 1698 C CA . SER A 1 213 ? 33.851 -25.318 57.831 1.00 37.84 213 SER A CA 1
ATOM 1699 C C . SER A 1 213 ? 33.987 -25.824 56.370 1.00 37.84 213 SER A C 1
ATOM 1701 O O . SER A 1 213 ? 34.434 -26.956 56.195 1.00 37.84 213 SER A O 1
ATOM 1703 N N . PRO A 1 214 ? 33.791 -24.979 55.315 1.00 49.88 214 PRO A N 1
ATOM 1704 C CA . PRO A 1 214 ? 34.082 -23.535 55.314 1.00 49.88 214 PRO A CA 1
ATOM 1705 C C . PRO A 1 214 ? 33.120 -22.581 54.578 1.00 49.88 214 PRO A C 1
ATOM 1707 O O . PRO A 1 214 ? 32.191 -22.965 53.873 1.00 49.88 214 PRO A O 1
ATOM 1710 N N . ALA A 1 215 ? 33.423 -21.301 54.803 1.00 42.50 215 ALA A N 1
ATOM 1711 C CA . ALA A 1 215 ? 32.805 -20.089 54.297 1.00 42.50 215 ALA A CA 1
ATOM 1712 C C . ALA A 1 215 ? 32.843 -19.941 52.768 1.00 42.50 215 ALA A C 1
ATOM 1714 O O . ALA A 1 215 ? 33.805 -20.345 52.110 1.00 42.50 215 ALA A O 1
ATOM 1715 N N . ARG A 1 216 ? 31.819 -19.264 52.239 1.00 41.25 216 ARG A N 1
ATOM 1716 C CA . ARG A 1 216 ? 31.890 -18.469 51.011 1.00 41.25 216 ARG A CA 1
ATOM 1717 C C . ARG A 1 216 ? 31.073 -17.201 51.214 1.00 41.25 216 ARG A C 1
ATOM 1719 O O . ARG A 1 216 ? 29.846 -17.241 51.198 1.00 41.25 216 ARG A O 1
ATOM 1726 N N . ASP A 1 217 ? 31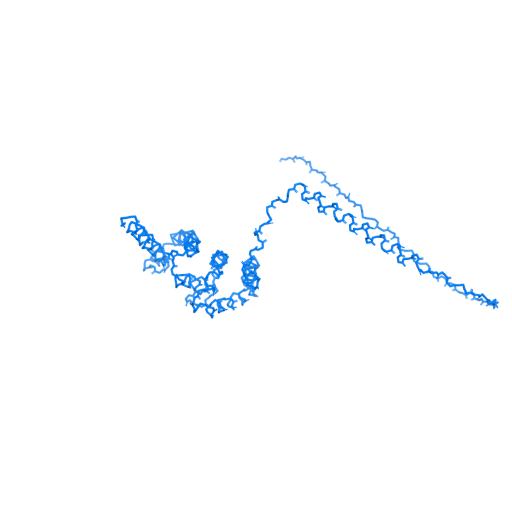.794 -16.112 51.417 1.00 40.88 217 ASP A N 1
ATOM 1727 C CA . ASP A 1 217 ? 31.311 -14.748 51.275 1.00 40.88 217 ASP A CA 1
ATOM 1728 C C . ASP A 1 217 ? 30.986 -14.496 49.794 1.00 40.88 217 ASP A C 1
ATOM 1730 O O . ASP A 1 217 ? 31.802 -14.790 48.915 1.00 40.88 217 ASP A O 1
ATOM 1734 N N . PHE A 1 218 ? 29.792 -13.977 49.500 1.00 36.75 218 PHE A N 1
ATOM 1735 C CA . PHE A 1 218 ? 29.516 -13.331 48.220 1.00 36.75 218 PHE A CA 1
ATOM 1736 C C . PHE A 1 218 ? 28.993 -11.929 48.500 1.00 36.75 218 PHE A C 1
ATOM 1738 O O . PHE A 1 218 ? 27.920 -11.737 49.073 1.00 36.75 218 PHE A O 1
ATOM 1745 N N . ASP A 1 219 ? 29.860 -10.993 48.149 1.00 41.38 219 ASP A N 1
ATOM 1746 C CA . ASP A 1 219 ? 29.828 -9.574 48.439 1.00 41.38 219 ASP A CA 1
ATOM 1747 C C . ASP A 1 219 ? 28.824 -8.829 47.549 1.00 41.38 219 ASP A C 1
ATOM 1749 O O . ASP A 1 219 ? 28.496 -9.248 46.433 1.00 41.38 219 ASP A O 1
ATOM 1753 N N . GLY A 1 220 ? 28.337 -7.707 48.069 1.00 41.00 220 GLY A N 1
ATOM 1754 C CA . GLY A 1 220 ? 27.422 -6.806 47.385 1.00 41.00 220 GLY A CA 1
ATOM 1755 C C . GLY A 1 220 ? 28.117 -6.020 46.271 1.00 41.00 220 GLY A C 1
ATOM 1756 O O . GLY A 1 220 ? 29.196 -5.468 46.455 1.00 41.00 220 GLY A O 1
ATOM 1757 N N . GLY A 1 221 ? 27.458 -5.915 45.116 1.00 35.69 221 GLY A N 1
ATOM 1758 C CA . GLY A 1 221 ? 27.882 -5.070 43.998 1.00 35.69 221 GLY A CA 1
ATOM 1759 C C . GLY A 1 221 ? 26.802 -4.055 43.638 1.00 35.69 221 GLY A C 1
ATOM 1760 O O . GLY A 1 221 ? 25.878 -4.369 42.888 1.00 35.69 221 GLY A O 1
ATOM 1761 N N . GLY A 1 222 ? 26.918 -2.844 44.189 1.00 33.88 222 GLY A N 1
ATOM 1762 C CA . GLY A 1 222 ? 26.148 -1.667 43.787 1.00 33.88 222 GLY A CA 1
ATOM 1763 C C . GLY A 1 222 ? 26.545 -1.177 42.391 1.00 33.88 222 GLY A C 1
ATOM 1764 O O . GLY A 1 222 ? 27.701 -1.276 41.986 1.00 33.88 222 GLY A O 1
ATOM 1765 N N . TRP A 1 223 ? 25.569 -0.667 41.642 1.00 40.97 223 TRP A N 1
ATOM 1766 C CA . TRP A 1 223 ? 25.771 -0.087 40.315 1.00 40.97 223 TRP A CA 1
ATOM 1767 C C . TRP A 1 223 ? 26.119 1.398 40.455 1.00 40.97 223 TRP A C 1
ATOM 1769 O O . TRP A 1 223 ? 25.267 2.206 40.822 1.00 40.97 223 TRP A O 1
ATOM 1779 N N . GLU A 1 224 ? 27.365 1.756 40.152 1.00 39.56 224 GLU A N 1
ATOM 1780 C CA . GLU A 1 224 ? 27.832 3.141 40.078 1.00 39.56 224 GLU A CA 1
ATOM 1781 C C . GLU A 1 224 ? 27.831 3.619 38.617 1.00 39.56 224 GLU A C 1
ATOM 1783 O O . GLU A 1 224 ? 28.348 2.961 37.714 1.00 39.56 224 GLU A O 1
ATOM 1788 N N . SER A 1 225 ? 27.193 4.766 38.377 1.00 37.56 225 SER A N 1
ATOM 1789 C CA . SER A 1 225 ? 27.061 5.390 37.059 1.00 37.56 225 SER A CA 1
ATOM 1790 C C . SER A 1 225 ? 28.256 6.299 36.787 1.00 37.56 225 SER A C 1
ATOM 1792 O O . SER A 1 225 ? 28.420 7.315 37.459 1.00 37.56 225 SER A O 1
ATOM 1794 N N . GLN A 1 226 ? 29.062 5.984 35.771 1.00 35.88 226 GLN A N 1
ATOM 1795 C CA . GLN A 1 226 ? 30.139 6.862 35.315 1.00 35.88 226 GLN A CA 1
ATOM 1796 C C . GLN A 1 226 ? 29.710 7.666 34.084 1.00 35.88 226 GLN A C 1
ATOM 1798 O O . GLN A 1 226 ? 29.556 7.147 32.979 1.00 35.88 226 GLN A O 1
ATOM 1803 N N . THR A 1 227 ? 29.564 8.972 34.286 1.00 42.19 227 THR A N 1
ATOM 1804 C CA . THR A 1 227 ? 29.546 9.989 33.237 1.00 42.19 227 THR A CA 1
ATOM 1805 C C . THR A 1 227 ? 30.969 10.171 32.692 1.00 42.19 227 THR A C 1
ATOM 1807 O O . THR A 1 227 ? 31.933 10.279 33.451 1.00 42.19 227 THR A O 1
ATOM 1810 N N . LYS A 1 228 ? 31.136 10.222 31.365 1.00 42.19 228 LYS A N 1
ATOM 1811 C CA . LYS A 1 228 ? 32.387 10.668 30.730 1.00 42.19 228 LYS A CA 1
ATOM 1812 C C . LYS A 1 228 ? 32.114 11.803 29.752 1.00 42.19 228 LYS A C 1
ATOM 1814 O O . LYS A 1 228 ? 31.556 11.615 28.679 1.00 42.19 228 LYS A O 1
ATOM 1819 N N . SER A 1 229 ? 32.574 12.978 30.165 1.00 39.44 229 SER A N 1
ATOM 1820 C CA . SER A 1 229 ? 32.866 14.144 29.338 1.00 39.44 229 SER A CA 1
ATOM 1821 C C . SER A 1 229 ? 34.321 14.067 28.859 1.00 39.44 229 SER A C 1
ATOM 1823 O O . SER A 1 229 ? 35.217 13.817 29.668 1.00 39.44 229 SER A O 1
ATOM 1825 N N . ARG A 1 230 ? 34.572 14.290 27.562 1.00 43.59 230 ARG A N 1
ATOM 1826 C CA . ARG A 1 230 ? 35.889 14.657 26.995 1.00 43.59 230 ARG A CA 1
ATOM 1827 C C . ARG A 1 230 ? 35.648 15.269 25.603 1.00 43.59 230 ARG A C 1
ATOM 1829 O O . ARG A 1 230 ? 35.187 14.573 24.716 1.00 43.59 230 ARG A O 1
ATOM 1836 N N . LYS A 1 231 ? 35.581 16.596 25.455 1.00 46.47 231 LYS A N 1
ATOM 1837 C CA . LYS A 1 231 ? 36.648 17.612 25.305 1.00 46.47 231 LYS A CA 1
ATOM 1838 C C . LYS A 1 231 ? 37.357 17.584 23.932 1.00 46.47 231 LYS A C 1
ATOM 1840 O O . LYS A 1 231 ? 38.034 16.622 23.601 1.00 46.47 231 LYS A O 1
ATOM 1845 N N . LYS A 1 232 ? 37.172 18.712 23.227 1.00 44.69 232 LYS A N 1
ATOM 1846 C CA . LYS A 1 232 ? 37.844 19.299 22.047 1.00 44.69 232 LYS A CA 1
ATOM 1847 C C . LYS A 1 232 ? 39.301 18.889 21.776 1.00 44.69 232 LYS A C 1
ATOM 1849 O O . LYS A 1 232 ? 40.096 18.843 22.712 1.00 44.69 232 LYS A O 1
ATOM 1854 N N . GLY A 1 233 ? 39.651 18.888 20.485 1.00 43.53 233 GLY A N 1
ATOM 1855 C CA . GLY A 1 233 ? 40.961 19.317 19.974 1.00 43.53 233 GLY A CA 1
ATOM 1856 C C . GLY A 1 233 ? 41.412 18.552 18.728 1.00 43.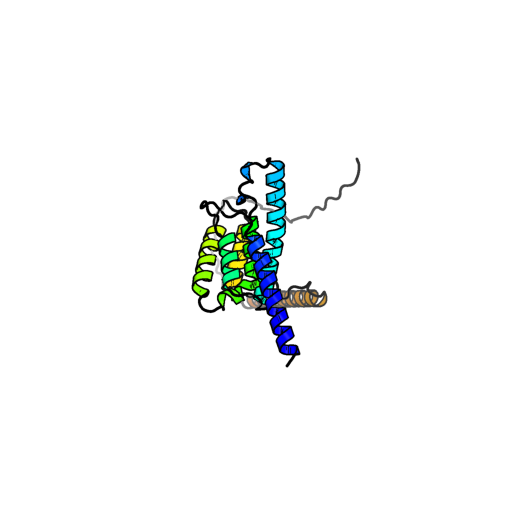53 233 GLY A C 1
ATOM 1857 O O . GLY A 1 233 ? 41.716 17.370 18.850 1.00 43.53 233 GLY A O 1
ATOM 1858 N N . GLY A 1 234 ? 41.476 19.237 17.580 1.00 38.06 234 GLY A N 1
ATOM 1859 C CA . GLY A 1 234 ? 41.958 18.729 16.292 1.00 38.06 234 GLY A CA 1
ATOM 1860 C C . GLY A 1 234 ? 41.241 19.402 15.140 1.00 38.06 234 GLY A C 1
ATOM 1861 O O . GLY A 1 234 ? 40.237 18.812 14.696 1.00 38.06 234 GLY A O 1
#

Foldseek 3Di:
DPVVVVVVVVLVVVLVVLVVLLVVLVPQVVPDPCLVVDDPVRNVVSNVVSLVSNLVSLLVVLVCVVVVSDDLVSNLVLLCVLLDDPVRDGGDLSSLVSNLSSCLSHVLVQCPDPPRVVVSVVSLVSLQVVLPDPVHDVVSSVSSVQSVVCVVVSNDDPPPDDDPQPPVNVVVVVVVVVVVVVVVVVVVVVVVVPPDDDDDDDDDDDDDDDDDDDDDDDDDDDDDDDDDDDDDDD

pLDDT: mean 76.21, std 19.85, range [33.88, 98.19]

Radius of gyration: 32.97 Å; chains: 1; bounding box: 73×60×103 Å

Sequence (234 aa):
GQSNEKGKMFKALLLNKCQAEFESTSNNPKDQPNWNDLDEEEQEEADFLYRRRNVGTIAFIGELFKQGLLVVSVIHGCVVKLLKKEDGTLPAEEDLEVLCRLLTTCGKKIEEAPGSKDRVKFYFQIMGDLSQNKAISSRIRFMIDDVIAMRRDNWVSRMQEEGPKTIEQVHRDAKMKDIQKEKETRAILRSSANKSPTPKNTPDRRNAGGRKSPARDFDGGGWESQTKSRKKGG

InterPro domains:
  IPR003890 MIF4G-like, type 3 [PF02854] (9-154)
  IPR016024 Armadillo-type fold [SSF48371] (4-156)

Secondary structure (DSSP, 8-state):
-HHHHHHHHHHHHHHHHHHHHHHHTT--GGGSTTGGGS-HHHHHHHHHHHHHHHHHHHHHHHHHHHTT-S-HHHHHHHHHHHH--TTSPPPPHHHHHHHHHHHHHHHHHHHHSTT-HHHHHHHHHHHHHHHH-TTS-HHHHHHHHHHHHHHHTTT--TTTT-SPPPHHHHHHHHHHHHHHHHHHHHHHHHHHHT-PPPP-----------------------------------

Organism: NCBI:txid180227